Protein AF-A0A7Z9JDD8-F1 (afdb_monomer)

Foldseek 3Di:
DQDDDDDDPVCQDPVRDHDDDDDDPDDDPPPDPDDPDDDADPPRDDDDDDDDDLVVQVVLLVLLVVLLVLLLVLLLLLCVLPDPNVVSVVVSVVLVVLLQCLVVLVVVLVVDDQDDPVPDDPVDPVRVVVSVVVVVVSVVSVVSSVVSVLPNVDDSVVCSVVVHGPDVVNSVSSCVRRVPVSSVVSNVNSVVVNVVVVVVVPPDDD

Radius of gyration: 25.08 Å; Cα contacts (8 Å, |Δi|>4): 135; chains: 1; bounding box: 69×34×80 Å

Structure (mmCIF, N/CA/C/O backbone):
data_AF-A0A7Z9JDD8-F1
#
_entry.id   AF-A0A7Z9JDD8-F1
#
loop_
_atom_site.group_PDB
_atom_site.id
_atom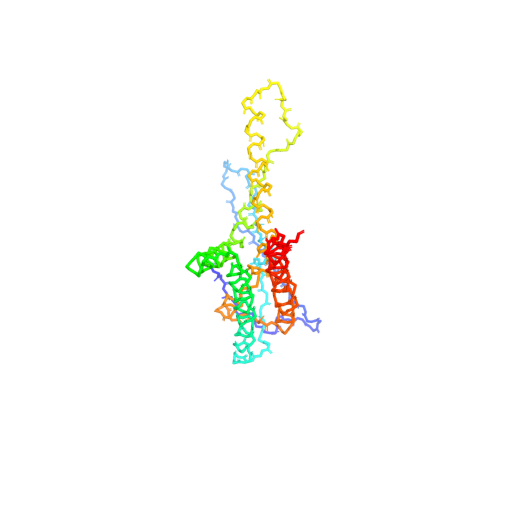_site.type_symbol
_atom_site.label_atom_id
_atom_site.label_alt_id
_atom_site.label_comp_id
_atom_site.label_asym_id
_atom_site.label_entity_id
_atom_site.label_seq_id
_atom_site.pdbx_PDB_ins_code
_atom_site.Cartn_x
_atom_site.Cartn_y
_atom_site.Cartn_z
_atom_site.occupancy
_atom_site.B_iso_or_equiv
_atom_site.auth_seq_id
_atom_site.auth_comp_id
_atom_site.auth_asym_id
_atom_site.auth_atom_id
_atom_site.pdbx_PDB_model_num
ATOM 1 N N . MET A 1 1 ? 9.729 13.661 -16.075 1.00 44.94 1 MET A N 1
ATOM 2 C CA . MET A 1 1 ? 9.228 13.422 -17.444 1.00 44.94 1 MET A CA 1
ATOM 3 C C . MET A 1 1 ? 9.581 11.993 -17.801 1.00 44.94 1 MET A C 1
ATOM 5 O O . MET A 1 1 ? 10.759 11.668 -17.803 1.00 44.94 1 MET A O 1
ATOM 9 N N . THR A 1 2 ? 8.587 11.131 -17.986 1.00 63.31 2 THR A N 1
ATOM 10 C CA . THR A 1 2 ? 8.778 9.753 -18.455 1.00 63.31 2 THR A CA 1
ATOM 11 C C . THR A 1 2 ? 8.920 9.773 -19.972 1.00 63.31 2 THR A C 1
ATOM 13 O O . THR A 1 2 ? 8.065 10.321 -20.664 1.00 63.31 2 THR A O 1
ATOM 16 N N . HIS A 1 3 ? 10.016 9.222 -20.492 1.00 79.19 3 HIS A N 1
ATOM 17 C CA . HIS A 1 3 ? 10.206 9.074 -21.932 1.00 79.19 3 HIS A CA 1
ATOM 18 C C . HIS A 1 3 ? 9.547 7.769 -22.376 1.00 79.19 3 HIS A C 1
ATOM 20 O O . HIS A 1 3 ? 9.898 6.703 -21.874 1.00 79.19 3 HIS A O 1
ATOM 26 N N . VAL A 1 4 ? 8.587 7.849 -23.295 1.00 83.19 4 VAL A N 1
ATOM 27 C CA . VAL A 1 4 ? 7.881 6.678 -23.828 1.00 83.19 4 VAL A CA 1
ATOM 28 C C . VAL A 1 4 ? 8.212 6.559 -25.306 1.00 83.19 4 VAL A C 1
ATOM 30 O O . VAL A 1 4 ? 7.980 7.491 -26.072 1.00 83.19 4 VAL A O 1
ATOM 33 N N . THR A 1 5 ? 8.738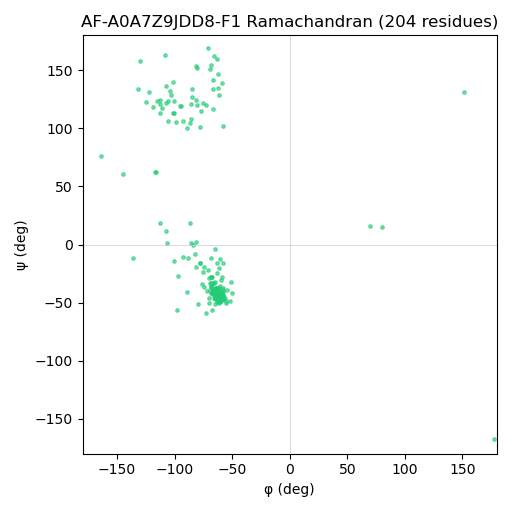 5.402 -25.697 1.00 88.50 5 THR A N 1
ATOM 34 C CA . THR A 1 5 ? 9.051 5.082 -27.091 1.00 88.50 5 THR A CA 1
ATOM 35 C C . THR A 1 5 ? 8.302 3.823 -27.487 1.00 88.50 5 THR A C 1
ATOM 37 O O . THR A 1 5 ? 8.348 2.818 -26.780 1.00 88.50 5 THR A O 1
ATOM 40 N N . MET A 1 6 ? 7.627 3.870 -28.633 1.00 88.44 6 MET A N 1
ATOM 41 C CA . MET A 1 6 ? 6.999 2.690 -29.216 1.00 88.44 6 MET A CA 1
ATOM 42 C C . MET A 1 6 ? 8.085 1.776 -29.782 1.00 88.44 6 MET A C 1
ATOM 44 O O . MET A 1 6 ? 8.838 2.184 -30.665 1.00 88.44 6 MET A O 1
ATOM 48 N N . VAL A 1 7 ? 8.158 0.546 -29.277 1.00 87.81 7 VAL A N 1
ATOM 49 C CA . VAL A 1 7 ? 9.056 -0.488 -29.800 1.00 87.81 7 VAL A CA 1
AT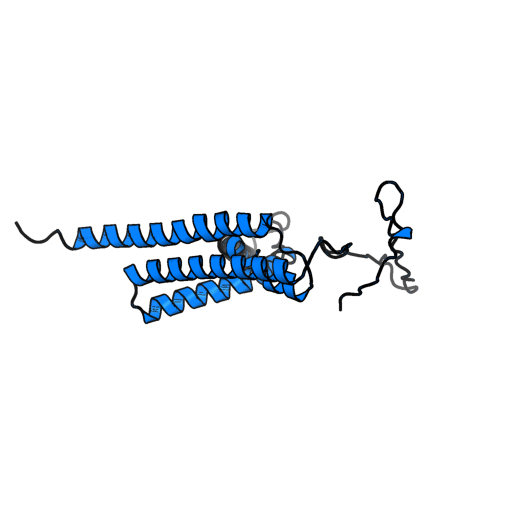OM 50 C C . VAL A 1 7 ? 8.267 -1.342 -30.794 1.00 87.81 7 VAL A C 1
ATOM 52 O O . VAL A 1 7 ? 7.255 -1.934 -30.408 1.00 87.81 7 VAL A O 1
ATOM 55 N N . PRO A 1 8 ? 8.673 -1.405 -32.073 1.00 89.25 8 PRO A N 1
ATOM 56 C CA . PRO A 1 8 ? 8.028 -2.280 -33.041 1.00 89.25 8 PRO A CA 1
ATOM 57 C C . PRO A 1 8 ? 8.084 -3.754 -32.627 1.00 89.25 8 PRO A C 1
ATOM 59 O O . PRO A 1 8 ? 9.124 -4.245 -32.193 1.00 89.25 8 PRO A O 1
ATOM 62 N N . ALA A 1 9 ? 6.985 -4.482 -32.835 1.00 87.00 9 ALA A N 1
ATOM 63 C CA . ALA A 1 9 ? 6.879 -5.887 -32.436 1.00 87.00 9 ALA A CA 1
ATOM 64 C C . ALA A 1 9 ? 7.874 -6.814 -33.160 1.00 87.00 9 ALA A C 1
ATOM 66 O O . ALA A 1 9 ? 8.242 -7.844 -32.611 1.00 87.00 9 ALA A O 1
ATOM 67 N N . TYR A 1 10 ? 8.351 -6.437 -34.354 1.00 89.56 10 TYR A N 1
ATOM 68 C CA . TYR A 1 10 ? 9.325 -7.232 -35.114 1.00 89.56 10 TYR A CA 1
ATOM 69 C C . TYR A 1 10 ? 10.719 -7.295 -34.463 1.00 89.56 10 TYR A C 1
ATOM 71 O O . TYR A 1 10 ? 11.558 -8.070 -34.907 1.00 89.56 10 TYR A O 1
ATOM 79 N N . LEU A 1 11 ? 10.991 -6.463 -33.449 1.00 90.62 11 LEU A N 1
ATOM 80 C CA . LEU A 1 11 ? 12.242 -6.495 -32.681 1.00 90.62 11 LEU A CA 1
ATOM 81 C C . LEU A 1 11 ? 12.238 -7.561 -31.574 1.00 90.62 11 LEU A C 1
ATOM 83 O O . LEU A 1 11 ? 13.265 -7.770 -30.931 1.00 90.62 11 LEU A O 1
ATOM 87 N N . ILE A 1 12 ? 11.094 -8.203 -31.330 1.00 90.12 12 ILE A N 1
ATOM 88 C CA . ILE A 1 12 ? 10.957 -9.306 -30.380 1.00 90.12 12 ILE A CA 1
ATOM 89 C C . ILE A 1 12 ? 11.356 -10.591 -31.108 1.00 90.12 12 ILE A C 1
ATOM 91 O O . ILE A 1 12 ? 10.850 -10.859 -32.199 1.00 90.12 12 ILE A O 1
ATOM 95 N N . ASN A 1 13 ? 12.279 -11.363 -30.533 1.00 89.56 13 ASN A N 1
ATOM 96 C CA . ASN A 1 13 ? 12.737 -12.614 -31.140 1.00 89.56 13 ASN A CA 1
ATOM 97 C C . ASN A 1 13 ? 11.649 -13.712 -31.084 1.00 89.56 13 ASN A C 1
ATOM 99 O O . ASN A 1 13 ? 10.653 -13.583 -30.371 1.00 89.56 13 ASN A O 1
ATOM 103 N N . ASP A 1 14 ? 11.857 -14.824 -31.797 1.00 91.62 14 ASP A N 1
ATOM 104 C CA . ASP A 1 14 ? 10.916 -15.961 -31.819 1.00 91.62 14 ASP A CA 1
ATOM 105 C C . ASP A 1 14 ? 10.705 -16.606 -30.434 1.00 91.62 14 ASP A C 1
ATOM 107 O O . ASP A 1 14 ? 9.693 -17.262 -30.193 1.00 91.62 14 ASP A O 1
ATOM 111 N N . ASN A 1 15 ? 11.636 -16.381 -29.500 1.00 88.75 15 ASN A N 1
ATOM 112 C CA . ASN A 1 15 ? 11.542 -16.827 -28.110 1.00 88.75 15 ASN A CA 1
ATOM 113 C C . ASN A 1 15 ? 10.732 -15.858 -27.220 1.00 88.75 15 ASN A C 1
ATOM 115 O O . ASN A 1 15 ? 10.556 -16.126 -26.033 1.00 88.75 15 ASN A O 1
ATOM 119 N N . GLY A 1 16 ? 10.226 -14.743 -27.762 1.00 85.56 16 GLY A N 1
ATOM 120 C CA . GLY A 1 16 ? 9.458 -13.733 -27.025 1.00 85.56 16 GLY A CA 1
ATOM 121 C C . GLY A 1 16 ? 10.310 -12.754 -26.210 1.00 85.56 16 GLY A C 1
ATOM 122 O O . GLY A 1 16 ? 9.789 -12.060 -25.338 1.00 85.56 16 GLY A O 1
ATOM 123 N N . GLU A 1 17 ? 11.610 -12.688 -26.472 1.00 89.25 17 GLU A N 1
ATOM 124 C CA . GLU A 1 17 ? 12.566 -11.858 -25.748 1.00 89.25 17 GLU A CA 1
ATOM 125 C C . GLU A 1 17 ? 12.905 -10.587 -26.539 1.00 89.25 17 GLU A C 1
ATOM 127 O O . GLU A 1 17 ? 13.101 -10.600 -27.758 1.00 89.25 17 GLU A O 1
ATOM 132 N N . LEU A 1 18 ? 13.013 -9.475 -25.812 1.00 88.81 18 LEU A N 1
ATOM 133 C CA . LEU A 1 18 ? 13.476 -8.187 -26.315 1.00 88.81 18 LEU A CA 1
ATOM 134 C C . LEU A 1 18 ? 14.734 -7.787 -25.540 1.00 88.81 18 LEU A C 1
ATOM 136 O O . LEU A 1 18 ? 14.679 -7.578 -24.328 1.00 88.81 18 LEU A O 1
ATOM 140 N N . THR A 1 19 ? 15.865 -7.648 -26.231 1.00 89.25 19 THR A N 1
ATOM 141 C CA . THR A 1 19 ? 17.116 -7.177 -25.622 1.00 89.25 19 THR A CA 1
ATOM 142 C C . THR A 1 19 ? 17.264 -5.672 -25.820 1.00 89.25 19 THR A C 1
ATOM 144 O O . THR A 1 19 ? 17.338 -5.192 -26.949 1.00 89.25 19 THR A O 1
ATOM 147 N N . ILE A 1 20 ? 17.329 -4.923 -24.717 1.00 87.31 20 ILE A N 1
ATOM 148 C CA . ILE A 1 20 ? 17.561 -3.474 -24.718 1.00 87.31 20 ILE A CA 1
ATOM 149 C C . ILE A 1 20 ? 18.928 -3.207 -24.091 1.00 87.31 20 ILE A C 1
ATOM 151 O O . ILE A 1 20 ? 19.150 -3.529 -22.924 1.00 87.31 20 ILE A O 1
ATOM 155 N N . THR A 1 21 ? 19.825 -2.579 -24.850 1.00 88.06 21 THR A N 1
ATOM 156 C CA . THR A 1 21 ? 21.140 -2.157 -24.355 1.00 88.06 21 THR A CA 1
ATOM 157 C C . THR A 1 21 ? 21.152 -0.647 -24.167 1.00 88.06 21 THR A C 1
ATOM 159 O O . THR A 1 21 ? 20.885 0.102 -25.105 1.00 88.06 21 THR A O 1
ATOM 162 N N . ILE A 1 22 ? 21.467 -0.195 -22.953 1.00 86.19 22 ILE A N 1
ATOM 163 C CA . ILE A 1 22 ? 21.535 1.227 -22.609 1.00 86.19 22 ILE A CA 1
ATOM 164 C C . ILE A 1 22 ? 23.002 1.613 -22.449 1.00 86.19 22 ILE A C 1
ATOM 166 O O . ILE A 1 22 ? 23.712 1.048 -21.619 1.00 86.19 22 ILE A O 1
ATOM 170 N N . TYR A 1 23 ? 23.444 2.591 -23.236 1.00 86.06 23 TYR A N 1
ATOM 171 C CA . TYR A 1 23 ? 24.800 3.125 -23.170 1.00 86.06 23 TYR A CA 1
ATOM 172 C C . TYR A 1 23 ? 24.800 4.473 -22.451 1.00 86.06 23 TYR A C 1
ATOM 174 O O . TYR A 1 23 ? 24.049 5.378 -22.811 1.00 86.06 23 TYR A O 1
ATOM 182 N N . ASN A 1 24 ? 25.662 4.616 -21.444 1.00 84.62 24 ASN A N 1
ATOM 183 C CA . ASN A 1 24 ? 25.947 5.911 -20.840 1.00 84.62 24 ASN A CA 1
ATOM 184 C C . ASN A 1 24 ? 27.057 6.603 -21.644 1.00 84.62 24 ASN A C 1
ATOM 186 O O . ASN A 1 24 ? 28.210 6.189 -21.569 1.00 84.62 24 ASN A O 1
ATOM 190 N N . LEU A 1 25 ? 26.705 7.643 -22.404 1.00 84.06 25 LEU A N 1
ATOM 191 C CA . LEU A 1 25 ? 27.640 8.411 -23.239 1.00 84.06 25 LEU A CA 1
ATOM 192 C C . LEU A 1 25 ? 28.342 9.548 -22.472 1.00 84.06 25 LEU A C 1
ATOM 194 O O . LEU A 1 25 ? 28.825 10.497 -23.083 1.00 84.06 25 LEU A O 1
ATOM 198 N N . LEU A 1 26 ? 28.363 9.504 -21.135 1.00 80.62 26 LEU A N 1
ATOM 199 C CA . LEU A 1 26 ? 29.035 10.522 -20.333 1.00 80.62 26 LEU A CA 1
ATOM 200 C C . LEU A 1 26 ? 30.556 10.469 -20.541 1.00 80.62 26 LEU A C 1
ATOM 202 O O . LEU A 1 26 ? 31.209 9.514 -20.122 1.00 80.62 26 LEU A O 1
ATOM 206 N N . GLU A 1 27 ? 31.113 11.545 -21.090 1.00 76.44 27 GLU A N 1
ATOM 207 C CA . GLU A 1 27 ? 32.551 11.812 -21.110 1.00 76.44 27 GLU A CA 1
ATOM 208 C C . GLU A 1 27 ? 32.921 12.670 -19.884 1.00 76.44 27 GLU A C 1
ATOM 210 O O . GLU A 1 27 ? 32.567 13.852 -19.829 1.00 76.44 27 GLU A O 1
ATOM 215 N N . PRO A 1 28 ? 33.575 12.108 -18.848 1.00 72.19 28 PRO A N 1
ATOM 216 C CA . PRO A 1 28 ? 33.980 12.895 -17.691 1.00 72.19 28 PRO A CA 1
ATOM 217 C C . PRO A 1 28 ? 35.058 13.913 -18.088 1.00 72.19 28 PRO A C 1
ATOM 219 O O . PRO A 1 28 ? 36.023 13.585 -18.777 1.00 72.19 28 PRO A O 1
ATOM 222 N N . GLY A 1 29 ? 34.901 15.162 -17.639 1.00 76.12 29 GLY A N 1
ATOM 223 C CA . GLY A 1 29 ? 35.902 16.207 -17.864 1.00 76.12 29 GLY A CA 1
ATOM 224 C C . GLY A 1 29 ? 37.241 15.887 -17.176 1.00 76.12 29 GLY A C 1
ATOM 225 O O . GLY A 1 29 ? 37.260 15.137 -16.199 1.00 76.12 29 GLY A O 1
ATOM 226 N N . PRO A 1 30 ? 38.357 16.503 -17.611 1.00 73.75 30 PRO A N 1
ATOM 227 C CA . PRO A 1 30 ? 39.719 16.135 -17.195 1.00 73.75 30 PRO A CA 1
ATOM 228 C C . PRO A 1 30 ? 39.995 16.203 -15.680 1.00 73.75 30 PRO A C 1
ATOM 230 O O . PRO A 1 30 ? 40.963 15.612 -15.216 1.00 73.75 30 PRO A O 1
ATOM 233 N N . ASN A 1 31 ? 39.139 16.881 -14.904 1.00 73.12 31 ASN A N 1
ATOM 234 C CA . ASN A 1 31 ? 39.265 17.034 -13.450 1.00 73.12 31 ASN A CA 1
ATOM 235 C C . ASN A 1 31 ? 38.260 16.196 -12.630 1.00 73.12 31 ASN A C 1
ATOM 237 O O . ASN A 1 31 ? 38.260 16.286 -11.403 1.00 73.12 31 ASN A O 1
ATOM 241 N N . PHE A 1 32 ? 37.390 15.401 -13.263 1.00 66.00 32 PHE A N 1
ATOM 242 C CA . PHE A 1 32 ? 36.354 14.624 -12.574 1.00 66.00 32 PHE A CA 1
ATOM 243 C C . PHE A 1 32 ? 36.622 13.116 -12.686 1.00 66.00 32 PHE A C 1
ATOM 245 O O . PHE A 1 32 ? 36.506 12.530 -13.754 1.00 66.00 32 PHE A O 1
ATOM 252 N N . TYR A 1 33 ? 36.928 12.471 -11.556 1.00 61.53 33 TYR A N 1
ATOM 253 C CA . TYR A 1 33 ? 37.188 11.023 -11.461 1.00 61.53 33 TYR A CA 1
ATOM 254 C C . TYR A 1 33 ? 35.925 10.159 -11.280 1.00 61.53 33 TYR A C 1
ATOM 256 O O . TYR A 1 33 ? 36.021 8.939 -11.134 1.00 61.53 33 TYR A O 1
ATOM 264 N N . TYR A 1 34 ? 34.730 10.755 -11.253 1.00 64.06 34 TYR A N 1
ATOM 265 C CA . TYR A 1 34 ? 33.502 9.986 -11.060 1.00 64.06 34 TYR A CA 1
ATOM 266 C C . TYR A 1 34 ? 33.131 9.233 -12.343 1.00 64.06 34 TYR A C 1
ATOM 268 O O . TYR A 1 34 ? 32.909 9.835 -13.392 1.00 64.06 34 TYR A O 1
ATOM 276 N N . LYS A 1 35 ? 33.020 7.901 -12.250 1.00 62.94 35 LYS A N 1
ATOM 277 C CA . LYS A 1 35 ? 32.365 7.086 -13.281 1.00 62.94 35 LYS A CA 1
ATOM 278 C C . LYS A 1 35 ? 30.908 7.533 -13.369 1.00 62.94 35 LYS A C 1
ATOM 280 O O . LYS A 1 35 ? 30.241 7.584 -12.340 1.00 62.94 35 LYS A O 1
ATOM 285 N N . GLY A 1 36 ? 30.413 7.836 -14.567 1.00 68.56 36 GLY A N 1
ATOM 286 C CA . GLY A 1 36 ? 28.994 8.114 -14.771 1.00 68.56 36 GLY A CA 1
ATOM 287 C C . GLY A 1 36 ? 28.158 6.919 -14.326 1.00 68.56 36 GLY A C 1
ATOM 288 O O . GLY A 1 36 ? 28.091 5.914 -15.032 1.00 68.56 36 GLY A O 1
ATOM 289 N N . THR A 1 37 ? 27.554 7.001 -13.144 1.00 73.44 37 THR A N 1
ATOM 290 C CA . THR A 1 37 ? 26.681 5.952 -12.630 1.00 73.44 37 THR A CA 1
ATOM 291 C C . THR A 1 37 ? 25.275 6.165 -13.172 1.00 73.44 37 THR A C 1
ATOM 293 O O . THR A 1 37 ? 24.742 7.271 -13.175 1.00 73.44 37 THR A O 1
ATOM 296 N N . MET A 1 38 ? 24.674 5.084 -13.657 1.00 76.56 38 MET A N 1
ATOM 297 C CA . MET A 1 38 ? 23.286 5.056 -14.095 1.00 76.56 38 MET A CA 1
ATOM 298 C C . MET A 1 38 ? 22.521 4.203 -13.092 1.00 76.56 38 MET A C 1
ATOM 300 O O . MET A 1 38 ? 22.844 3.030 -12.901 1.00 76.56 38 MET A O 1
ATOM 304 N N . ARG A 1 39 ? 21.553 4.808 -12.404 1.00 79.56 39 ARG A N 1
ATOM 305 C CA . ARG A 1 39 ? 20.708 4.123 -11.428 1.00 79.56 39 ARG A CA 1
ATOM 306 C C . ARG A 1 39 ? 19.291 4.072 -11.969 1.00 79.56 39 ARG A C 1
ATOM 308 O O . ARG A 1 39 ? 18.719 5.107 -12.291 1.00 79.56 39 ARG A O 1
ATOM 315 N N . PHE A 1 40 ? 18.752 2.865 -12.050 1.00 81.62 40 PHE A N 1
ATOM 316 C CA . PHE A 1 40 ? 17.346 2.640 -12.332 1.00 81.62 40 PHE A CA 1
ATOM 317 C C . PHE A 1 40 ? 16.662 2.253 -11.033 1.00 81.62 40 PHE A C 1
ATOM 319 O O . PHE A 1 40 ? 17.153 1.389 -10.302 1.00 81.62 40 PHE A O 1
ATOM 326 N N . ASP A 1 41 ? 15.537 2.895 -10.747 1.00 79.88 41 ASP A N 1
ATOM 327 C CA . ASP A 1 41 ? 14.645 2.410 -9.706 1.00 79.88 41 ASP A CA 1
ATOM 328 C C . ASP A 1 41 ? 14.062 1.056 -10.134 1.00 79.88 41 ASP A C 1
ATOM 330 O O . ASP A 1 41 ? 14.084 0.699 -11.315 1.00 79.88 41 ASP A O 1
ATOM 334 N N . LYS A 1 42 ? 13.529 0.292 -9.177 1.00 75.69 42 LYS A N 1
ATOM 335 C CA . LYS A 1 42 ? 12.975 -1.053 -9.414 1.00 75.69 42 LYS A CA 1
ATOM 336 C C . LYS A 1 42 ? 11.964 -1.100 -10.571 1.00 75.69 42 LYS A C 1
ATOM 338 O O . LYS A 1 42 ? 11.910 -2.091 -11.288 1.00 75.69 42 LYS A O 1
ATOM 343 N N . ASP A 1 43 ? 11.233 -0.004 -10.765 1.00 76.56 43 ASP A N 1
ATOM 344 C CA . ASP A 1 43 ? 10.214 0.179 -11.800 1.00 76.56 43 ASP A CA 1
ATOM 345 C C . ASP A 1 43 ? 10.628 1.224 -12.863 1.00 76.56 43 ASP A C 1
ATOM 347 O O . ASP A 1 43 ? 9.784 1.760 -13.578 1.00 76.56 43 ASP A O 1
ATOM 351 N N . GLY A 1 44 ? 11.924 1.549 -12.960 1.00 79.50 44 GLY A N 1
ATOM 352 C CA . GLY A 1 44 ? 12.451 2.629 -13.804 1.00 79.50 44 GLY A CA 1
ATOM 353 C C . GLY A 1 44 ? 12.493 2.322 -15.305 1.00 79.50 44 GLY A C 1
ATOM 354 O O . GLY A 1 44 ? 12.473 3.248 -16.114 1.00 79.50 44 GLY A O 1
ATOM 355 N N . ILE A 1 45 ? 12.526 1.041 -15.689 1.00 85.31 45 ILE A N 1
ATOM 356 C CA . ILE A 1 45 ? 12.417 0.586 -17.082 1.00 85.31 45 ILE A CA 1
ATOM 357 C C . ILE A 1 45 ? 11.265 -0.409 -17.160 1.00 85.31 45 ILE A C 1
ATOM 359 O O . ILE A 1 45 ? 11.280 -1.434 -16.481 1.00 85.31 45 ILE A O 1
ATOM 363 N N . GLN A 1 46 ? 10.281 -0.119 -18.008 1.00 85.88 46 GLN A N 1
ATOM 364 C CA . GLN A 1 46 ? 9.098 -0.955 -18.176 1.00 85.88 46 GLN A CA 1
ATOM 365 C C . GLN A 1 46 ? 8.819 -1.200 -19.657 1.00 85.88 46 GLN A C 1
ATOM 367 O O . GLN A 1 46 ? 8.818 -0.266 -20.460 1.00 85.88 46 GLN A O 1
ATOM 372 N N . LEU A 1 47 ? 8.544 -2.459 -20.003 1.00 87.38 47 LEU A N 1
ATOM 373 C CA . LEU A 1 47 ? 8.004 -2.841 -21.303 1.00 87.38 47 LEU A CA 1
ATOM 374 C C . LEU A 1 47 ? 6.499 -3.062 -21.153 1.00 87.38 47 LEU A C 1
ATOM 376 O O . LEU A 1 47 ? 6.058 -3.980 -20.463 1.00 87.38 47 LEU A O 1
ATOM 380 N N . LEU A 1 48 ? 5.712 -2.202 -21.794 1.00 88.31 48 LEU A N 1
ATOM 381 C CA . LEU A 1 48 ? 4.257 -2.232 -21.722 1.00 88.31 48 LEU A CA 1
ATOM 382 C C . LEU A 1 48 ? 3.687 -2.745 -2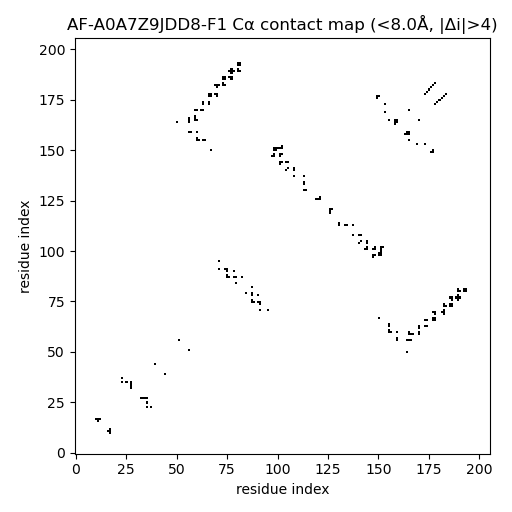3.043 1.00 88.31 48 LEU A C 1
ATOM 384 O O . LEU A 1 48 ? 4.107 -2.326 -24.119 1.00 88.31 48 LEU A O 1
ATOM 388 N N . TYR A 1 49 ? 2.693 -3.624 -22.954 1.00 88.12 49 TYR A N 1
ATOM 389 C CA . TYR A 1 49 ? 1.947 -4.121 -24.104 1.00 88.12 49 TYR A CA 1
ATOM 390 C C . TYR A 1 49 ? 0.444 -3.997 -23.855 1.00 88.12 49 TYR A C 1
ATOM 392 O O . TYR A 1 49 ? -0.026 -3.896 -22.717 1.00 88.12 49 TYR A O 1
ATOM 400 N N . ARG A 1 50 ? -0.340 -3.978 -24.934 1.00 87.44 50 ARG A N 1
ATOM 401 C CA . ARG A 1 50 ? -1.794 -3.848 -24.837 1.00 87.44 50 ARG A CA 1
ATOM 402 C C . ARG A 1 50 ? -2.408 -5.183 -24.416 1.00 87.44 50 ARG A C 1
ATOM 404 O O . ARG A 1 50 ? -2.380 -6.138 -25.180 1.00 87.44 50 ARG A O 1
ATOM 411 N N . VAL A 1 51 ? -3.009 -5.221 -23.226 1.00 86.69 51 VAL A N 1
ATOM 412 C CA . VAL A 1 51 ? -3.637 -6.441 -22.677 1.00 86.69 51 VAL A CA 1
ATOM 413 C C . VAL A 1 51 ? -5.155 -6.496 -22.909 1.00 86.69 51 VAL A C 1
ATOM 415 O O . VAL A 1 51 ? -5.735 -7.574 -22.958 1.00 86.69 51 VAL A O 1
ATOM 418 N N . GLY A 1 52 ? -5.840 -5.353 -23.039 1.00 86.81 52 GLY A N 1
ATOM 419 C CA . GLY A 1 52 ? -7.302 -5.344 -23.173 1.00 86.81 52 GLY A CA 1
ATOM 420 C C . GLY A 1 52 ? -7.931 -3.956 -23.243 1.00 86.81 52 GLY A C 1
ATOM 421 O O . GLY A 1 52 ? -7.235 -2.964 -23.430 1.00 86.81 52 GLY A O 1
ATOM 422 N N . ASN A 1 53 ? -9.257 -3.888 -23.101 1.00 90.06 53 ASN A N 1
ATOM 423 C CA . ASN A 1 53 ? -10.040 -2.655 -23.251 1.00 90.06 53 ASN A CA 1
ATOM 424 C C . ASN A 1 53 ? -10.016 -1.762 -22.003 1.00 90.06 53 ASN A C 1
ATOM 426 O O . ASN A 1 53 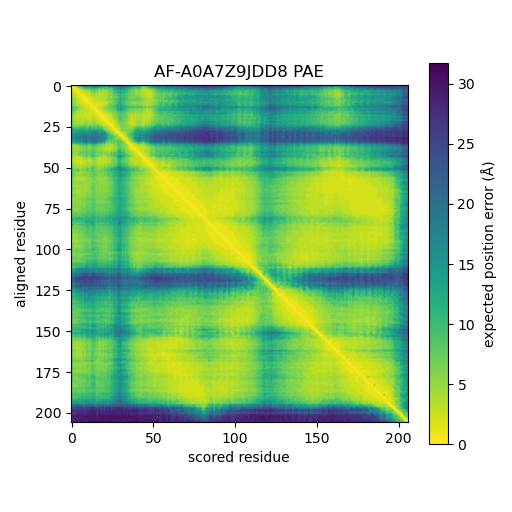? -9.922 -2.243 -20.872 1.00 90.06 53 ASN A O 1
ATOM 430 N N . PHE A 1 54 ? -10.169 -0.450 -22.217 1.00 90.25 54 PHE A N 1
ATOM 431 C CA . PHE A 1 54 ? -10.176 0.545 -21.142 1.00 90.25 54 PHE A CA 1
ATOM 432 C C . PHE A 1 54 ? -11.365 0.366 -20.190 1.00 90.25 54 PHE A C 1
ATOM 434 O O . PHE A 1 54 ? -11.172 0.372 -18.982 1.00 90.25 54 PHE A O 1
ATOM 441 N N . GLU A 1 55 ? -12.573 0.138 -20.711 1.00 92.94 55 GLU A N 1
ATOM 442 C CA . GLU A 1 55 ? -13.803 0.053 -19.905 1.00 92.94 55 GLU A CA 1
ATOM 443 C C . GLU A 1 55 ? -13.760 -1.067 -18.855 1.00 92.94 55 GLU A C 1
ATOM 445 O O . GLU A 1 55 ? -14.089 -0.852 -17.689 1.00 92.94 55 GLU A O 1
ATOM 450 N N . SER A 1 56 ? -13.276 -2.257 -19.235 1.00 91.62 56 SER A N 1
ATOM 451 C CA . SER A 1 56 ? -13.109 -3.365 -18.283 1.00 91.62 56 SER A CA 1
ATOM 452 C C . SER A 1 56 ? -12.074 -3.027 -17.206 1.00 91.62 56 SER A C 1
ATOM 454 O O . SER A 1 56 ? -12.263 -3.370 -16.039 1.00 91.62 56 SER A O 1
ATOM 456 N N . ASN A 1 57 ? -10.998 -2.325 -17.573 1.00 93.69 57 ASN A N 1
ATOM 457 C CA . ASN A 1 57 ? -9.983 -1.877 -16.622 1.00 93.69 57 ASN A CA 1
ATOM 458 C C . ASN A 1 57 ? -10.524 -0.799 -15.669 1.00 93.69 57 ASN A C 1
ATOM 460 O O . ASN A 1 57 ? -10.294 -0.861 -14.463 1.00 93.69 57 ASN A O 1
ATOM 464 N N . PHE A 1 58 ? -11.301 0.147 -16.198 1.00 94.25 58 PHE A N 1
ATOM 465 C CA . PHE A 1 58 ? -11.989 1.182 -15.434 1.00 94.25 58 PHE A CA 1
ATOM 466 C C . PHE A 1 58 ? -12.919 0.569 -14.384 1.00 94.25 58 PHE A C 1
ATOM 468 O O . PHE A 1 58 ? -12.846 0.927 -13.210 1.00 94.25 58 PHE A O 1
ATOM 475 N N . PHE A 1 59 ? -13.725 -0.423 -14.771 1.00 95.25 59 PHE A N 1
ATOM 476 C CA . PHE A 1 59 ? -14.593 -1.139 -13.838 1.00 95.25 59 PHE A CA 1
ATOM 477 C C . PHE A 1 59 ? -13.804 -1.786 -12.688 1.00 95.25 59 PHE A C 1
ATOM 479 O O . PHE A 1 59 ? -14.174 -1.642 -11.523 1.00 95.25 59 PHE A O 1
ATOM 486 N N . ARG A 1 60 ? -12.670 -2.436 -12.982 1.00 94.19 60 ARG A N 1
ATOM 487 C CA . ARG A 1 60 ? -11.791 -3.021 -11.949 1.00 94.19 60 ARG A CA 1
ATOM 488 C C . ARG A 1 60 ? -11.208 -1.961 -11.018 1.00 94.19 60 ARG A C 1
ATOM 490 O O . ARG A 1 60 ? -11.152 -2.184 -9.811 1.00 94.19 60 ARG A O 1
ATOM 497 N N . ALA A 1 61 ? -10.809 -0.808 -11.551 1.00 94.06 61 ALA A N 1
ATOM 498 C CA . ALA A 1 61 ? -10.333 0.313 -10.744 1.00 94.06 61 ALA A CA 1
ATOM 499 C C . ALA A 1 61 ? -11.428 0.823 -9.789 1.00 94.06 61 ALA A C 1
ATOM 501 O O . ALA A 1 61 ? -11.166 1.009 -8.599 1.00 94.06 61 ALA A O 1
ATOM 502 N N . VAL A 1 62 ? -12.663 0.969 -10.280 1.00 94.88 62 VAL A N 1
ATOM 503 C CA . VAL A 1 62 ? -13.829 1.361 -9.470 1.00 94.88 62 VAL A CA 1
ATOM 504 C C . VAL A 1 62 ? -14.118 0.338 -8.370 1.00 94.88 62 VAL A C 1
ATOM 506 O O . VAL A 1 62 ? -14.343 0.735 -7.229 1.00 94.88 62 VAL A O 1
ATOM 509 N N . LEU A 1 63 ? -14.043 -0.967 -8.655 1.00 94.88 63 LEU A N 1
ATOM 510 C CA . LEU A 1 63 ? -14.216 -2.008 -7.633 1.00 94.88 63 LEU A CA 1
ATOM 511 C C . LEU A 1 63 ? -13.204 -1.875 -6.488 1.00 94.88 63 LEU A C 1
ATOM 513 O O . LEU A 1 63 ? -13.586 -1.946 -5.321 1.00 94.88 63 LEU A O 1
ATOM 517 N N . VAL A 1 64 ? -11.926 -1.633 -6.798 1.00 93.62 64 VAL A N 1
ATOM 518 C CA . VAL A 1 64 ? -10.897 -1.410 -5.766 1.00 93.62 64 VAL A CA 1
ATOM 519 C C . VAL A 1 64 ? -11.219 -0.166 -4.939 1.00 93.62 64 VAL A C 1
ATOM 521 O O . VAL A 1 64 ? -11.084 -0.191 -3.717 1.00 93.62 64 VAL A O 1
ATOM 524 N N . LEU A 1 65 ? -11.684 0.915 -5.570 1.00 93.31 65 LEU A N 1
ATOM 525 C CA . LEU A 1 65 ? -12.092 2.125 -4.851 1.00 93.31 65 LEU A CA 1
ATOM 526 C C . LEU A 1 65 ? -13.286 1.869 -3.921 1.00 93.31 65 LEU A C 1
ATOM 528 O O . LEU A 1 65 ? -13.263 2.328 -2.782 1.00 93.31 65 LEU A O 1
ATOM 532 N N . LEU A 1 66 ? -14.284 1.095 -4.352 1.00 94.50 66 LEU A N 1
ATOM 533 C CA . LEU A 1 66 ? -15.423 0.716 -3.508 1.00 94.50 66 LEU A CA 1
ATOM 534 C C . LEU A 1 66 ? -14.990 -0.108 -2.290 1.00 94.50 66 LEU A C 1
ATOM 536 O O . LEU A 1 66 ? -15.461 0.148 -1.185 1.00 94.50 66 LEU A O 1
ATOM 540 N N . ILE A 1 67 ? -14.043 -1.033 -2.461 1.00 93.19 67 ILE A N 1
ATOM 541 C CA . ILE A 1 67 ? -13.452 -1.800 -1.350 1.00 93.19 67 ILE A CA 1
ATOM 542 C C . ILE A 1 67 ? -12.713 -0.873 -0.369 1.00 93.19 67 ILE A C 1
ATOM 544 O O . ILE A 1 67 ? -12.793 -1.033 0.849 1.00 93.19 67 ILE A O 1
ATOM 548 N N . LYS A 1 68 ? -12.001 0.139 -0.873 1.00 92.19 68 LYS A N 1
ATOM 549 C CA . LYS A 1 68 ? -11.349 1.143 -0.016 1.00 92.19 68 LYS A CA 1
ATOM 550 C C . LYS A 1 68 ? -12.374 1.975 0.758 1.00 92.19 68 LYS A C 1
ATOM 552 O O . LYS A 1 68 ? -12.164 2.255 1.938 1.00 92.19 68 LYS A O 1
ATOM 557 N N . LEU A 1 69 ? -13.488 2.336 0.124 1.00 93.50 69 LEU A N 1
ATOM 558 C CA . LEU A 1 69 ? -14.581 3.058 0.775 1.00 93.50 69 LEU A CA 1
ATOM 559 C C . LEU A 1 69 ? -15.305 2.201 1.821 1.00 93.50 69 LEU A C 1
ATOM 561 O O . LEU A 1 69 ? -15.670 2.732 2.868 1.00 93.50 69 LEU A O 1
ATOM 565 N N . SER A 1 70 ? -15.468 0.892 1.602 1.00 93.50 70 SER A N 1
ATOM 566 C CA . SER A 1 70 ? -16.101 0.008 2.592 1.00 93.50 70 SER A CA 1
ATOM 567 C C . SER A 1 70 ? -15.283 -0.096 3.878 1.00 93.50 70 SER A C 1
ATOM 569 O O . SER A 1 70 ? -15.858 -0.071 4.964 1.00 93.50 70 SER A O 1
ATOM 571 N N . PHE A 1 71 ? -13.951 -0.136 3.775 1.00 92.81 71 PHE A N 1
ATOM 572 C CA . PHE A 1 71 ? -13.068 -0.038 4.941 1.00 92.81 71 PHE A CA 1
ATOM 573 C C . PHE A 1 71 ? -13.266 1.275 5.693 1.00 92.81 71 PHE A C 1
ATOM 575 O O . PHE A 1 71 ? -13.406 1.283 6.916 1.00 92.81 71 PHE A O 1
ATOM 582 N N . LEU A 1 72 ? -13.322 2.384 4.959 1.00 94.12 72 LEU A N 1
ATOM 583 C CA . LEU A 1 72 ? -13.481 3.700 5.556 1.00 94.12 72 LEU A CA 1
ATOM 584 C C . LEU A 1 72 ? -14.836 3.840 6.273 1.00 94.12 72 LEU A C 1
ATOM 586 O O . LEU A 1 72 ? -14.908 4.391 7.371 1.00 94.12 72 LEU A O 1
ATOM 590 N N . ALA A 1 73 ? -15.893 3.256 5.704 1.00 94.88 73 ALA A N 1
ATOM 591 C CA . ALA A 1 73 ? -17.202 3.157 6.340 1.00 94.88 73 ALA A CA 1
ATOM 592 C C . ALA A 1 73 ? -17.170 2.275 7.600 1.00 94.88 73 ALA A C 1
ATOM 594 O O . ALA A 1 73 ? -17.684 2.676 8.642 1.00 94.88 73 ALA A O 1
ATOM 595 N N . ALA A 1 74 ? -16.530 1.104 7.540 1.00 94.69 74 ALA A N 1
ATOM 596 C CA . ALA A 1 74 ? -16.371 0.206 8.685 1.00 94.69 74 ALA A CA 1
ATOM 597 C C . ALA A 1 74 ? -15.625 0.877 9.851 1.00 94.69 74 ALA A C 1
ATOM 599 O O . ALA A 1 74 ? -16.033 0.751 11.007 1.00 94.69 74 ALA A O 1
ATOM 600 N N . LEU A 1 75 ? -14.574 1.640 9.546 1.00 94.31 75 LEU A N 1
ATOM 601 C CA . LEU A 1 75 ? -13.826 2.430 10.519 1.00 94.31 75 LEU A CA 1
ATOM 602 C C . LEU A 1 75 ? -14.696 3.519 11.163 1.00 94.31 75 LEU A C 1
ATOM 604 O O . LEU A 1 75 ? -14.692 3.654 12.387 1.00 94.31 75 LEU A O 1
ATOM 608 N N . ALA A 1 76 ? -15.470 4.260 10.365 1.00 94.94 76 ALA A N 1
ATOM 609 C CA . ALA A 1 76 ? -16.380 5.289 10.867 1.00 94.94 76 ALA A CA 1
ATOM 610 C C . ALA A 1 76 ? -17.459 4.696 11.786 1.00 94.94 76 ALA A C 1
ATOM 612 O O . ALA A 1 76 ? -17.725 5.236 12.863 1.00 94.94 76 ALA A O 1
ATOM 613 N N . ILE A 1 77 ? -18.031 3.551 11.398 1.00 94.44 77 ILE A N 1
ATOM 614 C CA . ILE A 1 77 ? -18.995 2.807 12.217 1.00 94.44 77 ILE A CA 1
ATOM 615 C C . ILE A 1 77 ? -18.340 2.392 13.536 1.00 94.44 77 ILE A C 1
ATOM 617 O O . ILE A 1 77 ? -18.889 2.681 14.598 1.00 94.44 77 ILE A O 1
ATOM 621 N N . ALA A 1 78 ? -17.149 1.792 13.501 1.00 94.38 78 ALA A N 1
ATOM 622 C CA . ALA A 1 78 ? -16.432 1.397 14.711 1.00 94.38 78 ALA A CA 1
ATOM 623 C C . ALA A 1 78 ? -16.138 2.591 15.637 1.00 94.38 78 ALA A C 1
ATOM 625 O O . ALA A 1 78 ? -16.403 2.511 16.837 1.00 94.38 78 ALA A O 1
ATOM 626 N N . ALA A 1 79 ? -15.661 3.716 15.097 1.00 93.88 79 ALA A N 1
ATOM 627 C CA . ALA A 1 79 ? -15.381 4.932 15.863 1.00 93.88 79 ALA A CA 1
ATOM 628 C C . ALA A 1 79 ? -16.651 5.520 16.505 1.00 93.88 79 ALA A C 1
ATOM 630 O O . ALA A 1 79 ? -16.632 5.934 17.665 1.00 93.88 79 ALA A O 1
ATOM 631 N N . SER A 1 80 ? -17.784 5.487 15.798 1.00 93.06 80 SER A N 1
ATOM 632 C CA . SER A 1 80 ? -19.068 5.990 16.310 1.00 93.06 80 SER A CA 1
ATOM 633 C C . SER A 1 80 ? -19.596 5.234 17.539 1.00 93.06 80 SER A C 1
ATOM 635 O O . SER A 1 80 ? -20.447 5.746 18.261 1.00 93.06 80 SER A O 1
ATOM 637 N N . THR A 1 81 ? -19.070 4.038 17.836 1.00 91.31 81 THR A N 1
ATOM 638 C CA . THR A 1 81 ? -19.485 3.259 19.016 1.00 91.31 81 THR A CA 1
ATOM 639 C C . THR A 1 81 ? -19.024 3.855 20.354 1.00 91.31 81 THR A C 1
ATOM 641 O O . THR A 1 81 ? -19.616 3.570 21.404 1.00 91.31 81 THR A O 1
ATOM 644 N N . PHE A 1 82 ? -17.982 4.693 20.339 1.00 88.75 82 PHE A N 1
ATOM 645 C CA . PHE A 1 82 ? -17.414 5.307 21.545 1.00 88.75 82 PHE A CA 1
ATOM 646 C C . PHE A 1 82 ? -17.078 6.794 21.416 1.00 88.75 82 PHE A C 1
ATOM 648 O O . PHE A 1 82 ? -16.859 7.436 22.441 1.00 88.75 82 PHE A O 1
ATOM 655 N N . LEU A 1 83 ? -17.086 7.361 20.208 1.00 91.38 83 LEU A N 1
ATOM 656 C CA . LEU A 1 83 ? -16.961 8.800 19.980 1.00 91.38 83 LEU A CA 1
ATOM 657 C C . LEU A 1 83 ? -18.277 9.422 19.510 1.00 91.38 83 LEU A C 1
ATOM 659 O O . LEU A 1 83 ? -19.178 8.740 19.028 1.00 91.38 83 LEU A O 1
ATOM 663 N N . SER A 1 84 ? -18.369 10.749 19.606 1.00 93.06 84 SER A N 1
ATOM 664 C CA . SER A 1 84 ? -19.446 11.502 18.966 1.00 93.06 84 SER A CA 1
ATOM 665 C C . SER A 1 84 ? -19.308 11.472 17.440 1.00 93.06 84 SER A C 1
ATOM 667 O O . SER A 1 84 ? -18.208 11.330 16.897 1.00 93.06 84 SER A O 1
ATOM 669 N N . PHE A 1 85 ? -20.432 11.644 16.741 1.00 91.44 85 PHE A N 1
ATOM 670 C CA . PHE A 1 85 ? -20.479 11.611 15.278 1.00 91.44 85 PHE A CA 1
ATOM 671 C C . PHE A 1 85 ? -19.445 12.540 14.601 1.00 91.44 85 PHE A C 1
ATOM 673 O O . PHE A 1 85 ? -18.681 12.042 13.772 1.00 91.44 85 PHE A O 1
ATOM 680 N N . PRO A 1 86 ? -19.305 13.832 14.981 1.00 95.00 86 PRO A N 1
ATOM 681 C CA . PRO A 1 86 ? -18.320 14.713 14.347 1.00 95.00 86 PRO A CA 1
ATOM 682 C C . PRO A 1 86 ? -16.873 14.234 14.521 1.00 95.00 86 PRO A C 1
ATOM 684 O O . PRO A 1 86 ? -16.066 14.332 13.598 1.00 95.00 86 PRO A O 1
ATOM 687 N N . VAL A 1 87 ? -16.539 13.679 15.691 1.00 95.31 87 VAL A N 1
ATOM 688 C CA . VAL A 1 87 ? -15.176 13.210 15.969 1.00 95.31 87 VAL A CA 1
ATOM 689 C C . VAL A 1 87 ? -14.889 11.904 15.223 1.00 95.31 87 VAL A C 1
ATOM 691 O O . VAL A 1 87 ? -13.794 11.739 14.690 1.00 95.31 87 VAL A O 1
ATOM 694 N N . ALA A 1 88 ? -15.875 11.012 15.089 1.00 94.75 88 ALA A N 1
ATOM 695 C CA . ALA A 1 88 ? -15.752 9.811 14.261 1.00 94.75 88 ALA A CA 1
ATOM 696 C C . ALA A 1 88 ? -15.466 10.155 12.785 1.00 94.75 88 ALA A C 1
ATOM 698 O O . ALA A 1 88 ? -14.585 9.546 12.168 1.00 94.75 88 ALA A O 1
ATOM 699 N N . CYS A 1 89 ? -16.141 11.171 12.235 1.00 94.50 89 CYS A N 1
ATOM 700 C CA . CYS A 1 89 ? -15.852 11.683 10.893 1.00 94.50 89 CYS A CA 1
ATOM 701 C C . CYS A 1 89 ? -14.421 12.226 10.784 1.00 94.50 89 CYS A C 1
ATOM 703 O O . CYS A 1 89 ? -13.705 11.860 9.853 1.00 94.50 89 CYS A O 1
ATOM 705 N N . MET A 1 90 ? -13.977 13.036 11.752 1.00 96.50 90 MET A N 1
ATOM 706 C CA . MET A 1 90 ? -12.615 13.583 11.770 1.00 96.50 90 MET A CA 1
ATOM 707 C C . MET A 1 90 ? -11.545 12.493 11.806 1.00 96.50 90 MET A C 1
ATOM 709 O O . MET A 1 90 ? -10.604 12.545 11.021 1.00 96.50 90 MET A O 1
ATOM 713 N N . ILE A 1 91 ? -11.695 11.478 12.660 1.00 94.06 91 ILE A N 1
ATOM 714 C CA . ILE A 1 91 ? -10.747 10.355 12.730 1.00 94.06 91 ILE A CA 1
ATOM 715 C C . ILE A 1 91 ? -10.685 9.625 11.392 1.00 94.06 91 ILE A C 1
ATOM 717 O O . ILE A 1 91 ? -9.601 9.336 10.891 1.00 94.06 91 ILE A O 1
ATOM 721 N N . THR A 1 92 ? -11.843 9.358 10.798 1.00 94.19 92 THR A N 1
ATOM 722 C CA . THR A 1 92 ? -11.939 8.653 9.520 1.00 94.19 92 THR A CA 1
ATOM 723 C C . THR A 1 92 ? -11.232 9.428 8.403 1.00 94.19 92 THR A C 1
ATOM 725 O O . THR A 1 92 ? -10.451 8.850 7.648 1.00 94.19 92 THR A O 1
ATOM 728 N N . LEU A 1 93 ? -11.437 10.747 8.332 1.00 94.12 93 LEU A N 1
ATOM 729 C CA . LEU A 1 93 ? -10.754 11.620 7.373 1.00 94.12 93 LEU A CA 1
ATOM 730 C C . LEU A 1 93 ? -9.246 11.688 7.618 1.00 94.12 93 LEU A C 1
ATOM 732 O O . LEU A 1 93 ? -8.474 11.622 6.663 1.00 94.12 93 LEU A O 1
ATOM 736 N N . THR A 1 94 ? -8.815 11.766 8.877 1.00 93.94 94 THR A N 1
ATOM 737 C CA . THR A 1 94 ? -7.393 11.742 9.234 1.00 93.94 94 THR A CA 1
ATOM 738 C C . THR A 1 94 ? -6.745 10.439 8.786 1.00 93.94 94 THR A C 1
ATOM 740 O O . THR A 1 94 ? -5.714 10.472 8.120 1.00 93.94 94 THR A O 1
ATOM 743 N N . VAL A 1 95 ? -7.369 9.290 9.063 1.00 91.81 95 VAL A N 1
ATOM 744 C CA . VAL A 1 95 ? -6.859 7.986 8.615 1.00 91.81 95 VAL A CA 1
ATOM 745 C C . VAL A 1 95 ? -6.811 7.914 7.092 1.00 91.81 95 VAL A C 1
ATOM 747 O O . VAL A 1 95 ? -5.808 7.464 6.545 1.00 91.81 95 VAL 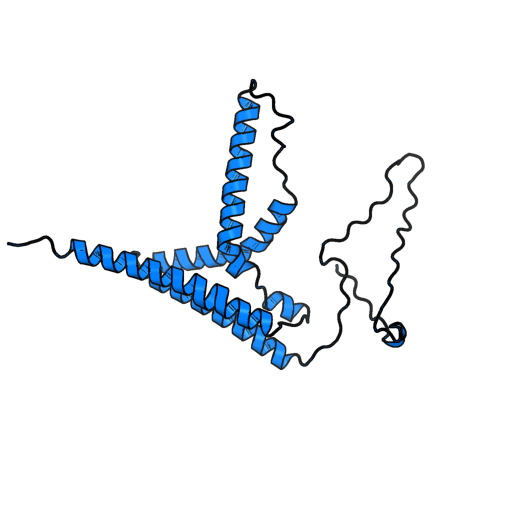A O 1
ATOM 750 N N . PHE A 1 96 ? -7.833 8.409 6.391 1.00 91.81 96 PHE A N 1
ATOM 751 C CA . PHE A 1 96 ? -7.827 8.478 4.929 1.00 91.81 96 PHE A CA 1
ATOM 752 C C . PHE A 1 96 ? -6.669 9.329 4.381 1.00 91.81 96 PHE A C 1
ATOM 754 O O . PHE A 1 96 ? -5.961 8.897 3.464 1.00 91.81 96 PHE A O 1
ATOM 761 N N . ALA A 1 97 ? -6.445 10.515 4.951 1.00 91.62 97 ALA A N 1
ATOM 762 C CA . ALA A 1 97 ? -5.359 11.406 4.558 1.00 91.62 97 ALA A CA 1
ATOM 763 C C . ALA A 1 97 ? -3.989 10.764 4.824 1.00 91.62 97 ALA A C 1
ATOM 765 O O . ALA A 1 97 ? -3.159 10.678 3.917 1.00 91.62 97 ALA A O 1
ATOM 766 N N . SER A 1 98 ? -3.774 10.223 6.026 1.00 90.62 98 SER A N 1
ATOM 767 C CA . SER A 1 98 ? -2.539 9.518 6.384 1.00 90.62 98 SER A CA 1
ATOM 768 C C . SER A 1 98 ? -2.292 8.308 5.484 1.00 90.62 98 SER A C 1
ATOM 770 O O . SER A 1 98 ? -1.175 8.111 5.008 1.00 90.62 98 SER A O 1
ATOM 772 N N . ALA A 1 99 ? -3.324 7.515 5.189 1.00 89.25 99 ALA A N 1
ATOM 773 C CA . ALA A 1 99 ? -3.199 6.339 4.335 1.00 89.25 99 ALA A CA 1
ATOM 774 C C . ALA A 1 99 ? -2.869 6.703 2.879 1.00 89.25 99 ALA A C 1
ATOM 776 O O . ALA A 1 99 ? -2.122 5.987 2.214 1.00 89.25 99 ALA A O 1
ATOM 777 N N . THR A 1 100 ? -3.376 7.837 2.394 1.00 88.31 100 THR A N 1
ATOM 778 C CA . THR A 1 100 ? -3.050 8.371 1.062 1.00 88.31 100 THR A CA 1
ATOM 779 C C . THR A 1 100 ? -1.604 8.871 0.986 1.00 88.31 100 THR A C 1
ATOM 781 O O . THR A 1 100 ? -0.962 8.736 -0.055 1.00 88.31 100 THR A O 1
ATOM 784 N N . LEU A 1 101 ? -1.067 9.399 2.091 1.00 89.06 101 LEU A N 1
ATOM 785 C CA . LEU A 1 101 ? 0.320 9.865 2.198 1.00 89.06 101 LEU A CA 1
ATOM 786 C C . LEU A 1 101 ? 1.330 8.736 2.466 1.00 89.06 101 LEU A C 1
ATOM 788 O O . LEU A 1 101 ? 2.517 8.900 2.189 1.00 89.06 101 LEU A O 1
ATOM 792 N N . SER A 1 102 ? 0.876 7.582 2.959 1.00 90.06 102 SER A N 1
ATOM 793 C CA . SER A 1 102 ? 1.726 6.442 3.329 1.00 90.06 102 SER A CA 1
ATOM 794 C C . SER A 1 102 ? 2.741 6.005 2.256 1.00 90.06 102 SER A C 1
ATOM 796 O O . SER A 1 102 ? 3.888 5.766 2.632 1.00 90.06 102 SER A O 1
ATOM 798 N N . PRO A 1 103 ? 2.416 5.948 0.944 1.00 87.25 103 PRO A N 1
ATOM 799 C CA . PRO A 1 103 ? 3.400 5.586 -0.081 1.00 87.25 103 PRO A CA 1
ATOM 800 C C . PRO A 1 103 ? 4.570 6.570 -0.172 1.00 87.25 103 PRO A C 1
ATOM 802 O O . PRO A 1 103 ? 5.708 6.157 -0.361 1.00 87.25 103 PRO A O 1
ATOM 805 N N . TYR A 1 104 ? 4.303 7.866 0.005 1.00 87.38 104 TYR A N 1
ATOM 806 C CA . TYR A 1 104 ? 5.345 8.892 0.002 1.00 87.38 104 TYR A CA 1
ATOM 807 C C . TYR A 1 104 ? 6.232 8.776 1.238 1.00 87.38 104 TYR A C 1
ATOM 809 O O . TYR A 1 104 ? 7.447 8.892 1.131 1.00 87.38 104 TYR A O 1
ATOM 817 N N . LEU A 1 105 ? 5.636 8.480 2.397 1.00 87.94 105 LEU A N 1
ATOM 818 C CA . LEU A 1 105 ? 6.397 8.209 3.613 1.00 87.94 105 LEU A CA 1
ATOM 819 C C . LEU A 1 105 ? 7.286 6.965 3.452 1.00 87.94 105 LEU A C 1
ATOM 821 O O . LEU A 1 105 ? 8.449 7.008 3.832 1.00 87.94 105 LEU A O 1
ATOM 825 N N . SER A 1 106 ? 6.767 5.894 2.842 1.00 86.94 106 SER A N 1
ATOM 826 C CA . SER A 1 106 ? 7.541 4.683 2.530 1.00 86.94 106 SER A CA 1
ATOM 827 C C . SER A 1 106 ? 8.745 5.003 1.650 1.00 86.94 106 SER A C 1
ATOM 829 O O . SER A 1 106 ? 9.854 4.592 1.968 1.00 86.94 106 SER A O 1
ATOM 831 N N . GLN A 1 107 ? 8.540 5.784 0.587 1.00 85.75 107 GLN A N 1
ATOM 832 C CA . GLN A 1 107 ? 9.621 6.199 -0.302 1.00 85.75 107 GLN A CA 1
ATOM 833 C C . GLN A 1 107 ? 10.670 7.033 0.448 1.00 85.75 107 GLN A C 1
ATOM 835 O O . GLN A 1 107 ? 11.861 6.785 0.310 1.00 85.75 107 GLN A O 1
ATOM 840 N N . SER A 1 108 ? 10.257 7.981 1.294 1.00 86.81 108 SER A N 1
ATOM 841 C CA . SER A 1 108 ? 11.195 8.771 2.104 1.00 86.81 108 SER A CA 1
ATOM 842 C C . SER A 1 108 ? 12.027 7.912 3.062 1.00 86.81 108 SER A C 1
ATOM 844 O O . SER A 1 108 ? 13.202 8.205 3.264 1.00 86.81 108 SER A O 1
ATOM 846 N N . LEU A 1 109 ? 11.447 6.848 3.629 1.00 85.25 109 LEU A N 1
ATOM 847 C CA . LEU A 1 109 ? 12.171 5.920 4.503 1.00 85.25 109 LEU A CA 1
ATOM 848 C C . LEU A 1 109 ? 13.197 5.067 3.745 1.00 85.25 109 LEU A C 1
ATOM 850 O O . LEU A 1 109 ? 14.213 4.717 4.330 1.00 85.25 109 LEU A O 1
ATOM 854 N N . GLU A 1 110 ? 12.981 4.767 2.462 1.00 81.44 110 GLU A N 1
ATOM 855 C CA . GLU A 1 110 ? 13.962 4.035 1.640 1.00 81.44 110 GLU A CA 1
ATOM 856 C C . GLU A 1 110 ? 15.233 4.849 1.360 1.00 81.44 110 GLU A C 1
ATOM 858 O O . GLU A 1 110 ? 16.307 4.275 1.178 1.00 81.44 110 GLU A O 1
ATOM 863 N N . TYR A 1 111 ? 15.130 6.180 1.330 1.00 78.56 111 TYR A N 1
ATOM 864 C CA . TYR A 1 111 ? 16.279 7.071 1.132 1.00 78.56 111 TYR A CA 1
ATOM 865 C C . TYR A 1 111 ? 16.917 7.542 2.444 1.00 78.56 111 TYR A C 1
ATOM 867 O O . TYR A 1 111 ? 18.004 8.121 2.415 1.00 78.56 111 TYR A O 1
ATOM 875 N N . TYR A 1 112 ? 16.269 7.305 3.586 1.00 77.88 112 TYR A N 1
ATOM 876 C CA . TYR A 1 112 ? 16.759 7.713 4.896 1.00 77.88 112 TYR A CA 1
ATOM 877 C C . TYR A 1 112 ? 17.299 6.512 5.676 1.00 77.88 112 TYR A C 1
ATOM 879 O O . TYR A 1 112 ? 16.540 5.698 6.204 1.00 77.88 112 TYR A O 1
ATOM 887 N N . PHE A 1 113 ? 18.624 6.438 5.790 1.00 68.06 113 PHE A N 1
ATOM 888 C CA . PHE A 1 113 ? 19.308 5.438 6.602 1.00 68.06 113 PHE A CA 1
ATOM 889 C C . PHE A 1 113 ? 19.755 6.086 7.915 1.00 68.06 113 PHE A C 1
ATOM 891 O O . PHE A 1 113 ? 20.622 6.964 7.871 1.00 68.06 113 PHE A O 1
ATOM 898 N N . PRO A 1 114 ? 19.186 5.696 9.072 1.00 66.75 114 PRO A N 1
ATOM 899 C CA . PRO A 1 114 ? 19.723 6.139 10.347 1.00 66.75 114 PRO A CA 1
ATOM 900 C C . PRO A 1 114 ? 21.161 5.614 10.493 1.00 66.75 114 PRO A C 1
ATOM 902 O O . PRO A 1 114 ? 21.472 4.524 10.000 1.00 66.75 114 PRO A O 1
ATOM 905 N N . PRO A 1 115 ? 22.050 6.371 11.147 1.00 64.31 115 PRO A N 1
ATOM 906 C CA . PRO A 1 115 ? 23.458 6.017 11.249 1.00 64.31 115 PRO A CA 1
ATOM 907 C C . PRO A 1 115 ? 23.638 4.684 12.004 1.00 64.31 115 PRO A C 1
ATOM 909 O O . PRO A 1 115 ? 22.995 4.424 13.026 1.00 64.31 115 PRO A O 1
ATOM 912 N N . SER A 1 116 ? 24.494 3.814 11.461 1.00 62.19 116 SER A N 1
ATOM 913 C CA . SER A 1 116 ? 24.731 2.447 11.943 1.00 62.19 116 SER A CA 1
ATOM 914 C C . SER A 1 116 ? 25.390 2.428 13.323 1.00 62.19 116 SER A C 1
ATOM 916 O O . SER A 1 116 ? 26.316 3.188 13.586 1.00 62.19 116 SER A O 1
ATOM 918 N N . THR A 1 117 ? 24.984 1.491 14.187 1.00 61.66 117 THR A N 1
ATOM 919 C CA . THR A 1 117 ? 25.478 1.338 15.574 1.00 61.66 117 THR A CA 1
ATOM 920 C C . THR A 1 117 ? 26.991 1.073 15.681 1.00 61.66 117 THR A C 1
ATOM 922 O O . THR A 1 117 ? 27.547 1.158 16.769 1.00 61.66 117 THR A O 1
ATOM 925 N N . SER A 1 118 ? 27.664 0.749 14.572 1.00 58.88 118 SER A N 1
ATOM 926 C CA . SER A 1 118 ? 29.102 0.461 14.504 1.00 58.88 118 SER A CA 1
ATOM 927 C C . SER A 1 118 ? 30.010 1.696 14.536 1.00 58.88 118 SER A C 1
ATOM 929 O O . SER A 1 118 ? 31.193 1.535 14.815 1.00 58.88 118 SER A O 1
ATOM 931 N N . ASP A 1 119 ? 29.474 2.899 14.295 1.00 58.50 119 ASP A N 1
ATOM 932 C CA . ASP A 1 119 ? 30.246 4.156 14.255 1.00 58.50 119 ASP A CA 1
ATOM 933 C C . ASP A 1 119 ? 30.002 5.057 15.486 1.00 58.50 119 ASP A C 1
ATOM 935 O O . ASP A 1 119 ? 30.384 6.228 15.496 1.00 58.50 119 ASP A O 1
ATOM 939 N N . PHE A 1 120 ? 29.345 4.537 16.532 1.00 60.00 120 PHE A N 1
ATOM 940 C CA . PHE A 1 120 ? 28.883 5.342 17.667 1.00 60.00 120 PHE A CA 1
ATOM 941 C C . PHE A 1 120 ? 29.782 5.257 18.902 1.00 60.00 120 PHE A C 1
ATOM 943 O O . PHE A 1 120 ? 29.958 4.198 19.504 1.00 60.00 120 PHE A O 1
ATOM 950 N N . ASP A 1 121 ? 30.254 6.423 19.344 1.00 67.31 121 ASP A N 1
ATOM 951 C CA . ASP A 1 121 ? 30.862 6.615 20.657 1.00 67.31 121 ASP A CA 1
ATOM 952 C C . ASP A 1 121 ? 29.775 6.972 21.688 1.00 67.31 121 ASP A C 1
ATOM 954 O O . ASP A 1 121 ? 29.307 8.112 21.774 1.00 67.31 121 ASP A O 1
ATOM 958 N N . PHE A 1 122 ? 29.357 5.981 22.482 1.00 66.25 122 PHE A N 1
ATOM 959 C CA . PHE A 1 122 ? 28.340 6.137 23.532 1.00 66.25 122 PHE A CA 1
ATOM 960 C C . PHE A 1 122 ? 28.761 7.070 24.683 1.00 66.25 122 PHE A C 1
ATOM 962 O O . PHE A 1 122 ? 27.951 7.338 25.574 1.00 66.25 122 PHE A O 1
ATOM 969 N N . SER A 1 123 ? 29.996 7.581 24.691 1.00 68.38 123 SER A N 1
ATOM 970 C CA . SER A 1 123 ? 30.458 8.547 25.693 1.00 68.38 123 SER A CA 1
ATOM 971 C C . SER A 1 123 ? 29.893 9.959 25.485 1.00 68.38 123 SER A C 1
ATOM 973 O O . SER A 1 123 ? 29.850 10.751 26.430 1.00 68.38 123 SER A O 1
ATOM 975 N N . ASN A 1 124 ? 29.412 10.285 24.279 1.00 77.44 124 ASN A N 1
ATOM 976 C CA . ASN A 1 124 ? 28.938 11.624 23.944 1.00 77.44 124 ASN A CA 1
ATOM 977 C C . ASN A 1 124 ? 27.404 11.728 24.027 1.00 77.44 124 ASN A C 1
ATOM 979 O O . ASN A 1 124 ? 26.671 11.253 23.160 1.00 77.44 124 ASN A O 1
ATOM 983 N N . ILE A 1 125 ? 26.907 12.388 25.078 1.00 73.00 125 ILE A N 1
ATOM 984 C CA . ILE A 1 125 ? 25.469 12.485 25.401 1.00 73.00 125 ILE A CA 1
ATOM 985 C C . ILE A 1 125 ? 24.650 13.098 24.251 1.00 73.00 125 ILE A C 1
ATOM 987 O O . ILE A 1 125 ? 23.531 12.656 23.992 1.00 73.00 125 ILE A O 1
ATOM 991 N N . ALA A 1 126 ? 25.201 14.085 23.536 1.00 75.19 126 ALA A N 1
ATOM 992 C CA . ALA A 1 126 ? 24.508 14.742 22.426 1.00 75.19 126 ALA A CA 1
ATOM 993 C C . ALA A 1 126 ? 24.285 13.789 21.237 1.00 75.19 126 ALA A C 1
ATOM 995 O O . ALA A 1 126 ? 23.209 13.768 20.642 1.00 75.19 126 ALA A O 1
ATOM 996 N N . VAL A 1 127 ? 25.287 12.961 20.942 1.00 73.56 127 VAL A N 1
ATOM 997 C CA . VAL A 1 127 ? 25.273 11.989 19.843 1.00 73.56 127 VAL A CA 1
ATOM 998 C C . VAL A 1 127 ? 24.319 10.829 20.159 1.00 73.56 127 VAL A C 1
ATOM 1000 O O . VAL A 1 127 ? 23.525 10.428 19.308 1.00 73.56 127 VAL A O 1
ATOM 1003 N N . THR A 1 128 ? 24.299 10.361 21.410 1.00 75.69 128 THR A N 1
ATOM 1004 C CA . THR A 1 128 ? 23.343 9.343 21.884 1.00 75.69 128 THR A CA 1
ATOM 1005 C C . THR A 1 128 ? 21.895 9.835 21.820 1.00 75.69 128 THR A C 1
ATOM 1007 O O . THR A 1 128 ? 21.002 9.079 21.433 1.00 75.69 128 THR A O 1
ATOM 1010 N N . LEU A 1 129 ? 21.641 11.104 22.164 1.00 79.12 129 LEU A N 1
ATOM 1011 C CA . LEU A 1 129 ? 20.298 11.685 22.100 1.00 79.12 129 LEU A CA 1
ATOM 1012 C C . LEU A 1 129 ? 19.801 11.813 20.653 1.00 79.12 129 LEU A C 1
ATOM 1014 O O . LEU A 1 129 ? 18.640 11.503 20.380 1.00 79.12 129 LEU A O 1
ATOM 1018 N N . GLN A 1 130 ? 20.677 12.215 19.727 1.00 80.94 130 GLN A N 1
ATOM 1019 C CA . GLN A 1 130 ? 20.362 12.266 18.299 1.00 80.94 130 GLN A CA 1
ATOM 1020 C C . GLN A 1 130 ? 20.029 10.871 17.755 1.00 80.94 130 GLN A C 1
ATOM 1022 O O . GLN A 1 130 ? 18.980 10.697 17.137 1.00 80.94 130 GLN A O 1
ATOM 1027 N N . TRP A 1 131 ? 20.858 9.866 18.050 1.00 82.75 131 TRP A N 1
ATOM 1028 C CA . TRP A 1 131 ? 20.604 8.481 17.642 1.00 82.75 131 TRP A CA 1
ATOM 1029 C C . TRP A 1 131 ? 19.263 7.963 18.166 1.00 82.75 131 TRP A C 1
ATOM 1031 O O . TRP A 1 131 ? 18.463 7.415 17.405 1.00 82.75 131 TRP A O 1
ATOM 1041 N N . ALA A 1 132 ? 18.981 8.180 19.454 1.00 83.06 132 ALA A N 1
ATOM 1042 C CA . ALA A 1 132 ? 17.736 7.737 20.069 1.00 83.06 132 ALA A CA 1
ATOM 1043 C C . ALA A 1 132 ? 16.516 8.402 19.414 1.00 83.06 132 ALA A C 1
ATOM 1045 O O . ALA A 1 132 ? 15.516 7.732 19.143 1.00 83.06 132 ALA A O 1
ATOM 1046 N N . PHE A 1 133 ? 16.598 9.702 19.123 1.00 85.69 133 PHE A N 1
ATOM 1047 C CA . PHE A 1 133 ? 15.530 10.438 18.454 1.00 85.69 133 PHE A CA 1
ATOM 1048 C C . PHE A 1 133 ? 15.298 9.939 17.022 1.00 85.69 133 PHE A C 1
ATOM 1050 O O . PHE A 1 133 ? 14.169 9.592 16.674 1.00 85.69 133 PHE A O 1
ATOM 1057 N N . GLU A 1 134 ? 16.353 9.839 16.213 1.00 84.50 134 GLU A N 1
ATOM 1058 C CA . GLU A 1 134 ? 16.274 9.378 14.822 1.00 84.50 134 GLU A CA 1
ATOM 1059 C C . GLU A 1 134 ? 15.717 7.955 14.727 1.00 84.50 134 GLU A C 1
ATOM 1061 O O . GLU A 1 134 ? 14.805 7.689 13.939 1.00 84.50 134 GLU A O 1
ATOM 1066 N N . HIS A 1 135 ? 16.188 7.051 15.590 1.00 85.44 135 HIS A N 1
ATOM 1067 C CA . HIS A 1 135 ? 15.704 5.675 15.627 1.00 85.44 135 HIS A CA 1
ATOM 1068 C C . HIS A 1 135 ? 14.237 5.594 16.069 1.00 85.44 135 HIS A C 1
ATOM 1070 O O . HIS A 1 135 ? 13.457 4.829 15.501 1.00 85.44 135 HIS A O 1
ATOM 1076 N N . THR A 1 136 ? 13.824 6.428 17.030 1.00 86.94 136 THR A N 1
ATOM 1077 C CA . THR A 1 136 ? 12.424 6.499 17.481 1.00 86.94 136 THR A CA 1
ATOM 1078 C C . THR A 1 136 ? 11.506 7.007 16.372 1.00 86.94 136 THR A C 1
ATOM 1080 O O . THR A 1 136 ? 10.461 6.410 16.111 1.00 86.94 136 THR A O 1
ATOM 1083 N N . VAL A 1 137 ? 11.894 8.080 15.678 1.00 87.62 137 VAL A N 1
ATOM 1084 C CA . VAL A 1 137 ? 11.119 8.627 14.553 1.00 87.62 137 VAL A CA 1
ATOM 1085 C C . VAL A 1 137 ? 11.017 7.603 13.424 1.00 87.62 137 VAL A C 1
ATOM 1087 O O . VAL A 1 137 ? 9.923 7.384 12.901 1.00 87.62 137 VAL A O 1
ATOM 1090 N N . HIS A 1 138 ? 12.113 6.921 13.088 1.00 87.25 138 HIS A N 1
ATOM 1091 C CA . HIS A 1 138 ? 12.117 5.870 12.073 1.00 87.25 138 HIS A CA 1
ATOM 1092 C C . HIS A 1 138 ? 11.236 4.673 12.472 1.00 87.25 138 HIS A C 1
ATOM 1094 O O . HIS A 1 138 ? 10.493 4.140 11.644 1.00 87.25 138 HIS A O 1
ATOM 1100 N N . ALA A 1 139 ? 11.238 4.279 13.748 1.00 88.25 139 ALA A N 1
ATOM 1101 C CA . ALA A 1 139 ? 10.371 3.220 14.263 1.00 88.25 139 ALA A CA 1
ATOM 1102 C C . ALA A 1 139 ? 8.882 3.597 14.171 1.00 88.25 139 ALA A C 1
ATOM 1104 O O . ALA A 1 139 ? 8.065 2.802 13.708 1.00 88.25 139 ALA A O 1
ATOM 1105 N N . ILE A 1 140 ? 8.517 4.829 14.535 1.00 89.31 140 ILE A N 1
ATOM 1106 C CA . ILE A 1 140 ? 7.134 5.316 14.414 1.00 89.31 140 ILE A CA 1
ATOM 1107 C C . ILE A 1 140 ? 6.719 5.387 12.941 1.00 89.31 140 ILE A C 1
ATOM 1109 O O . ILE A 1 140 ? 5.646 4.906 12.575 1.00 89.31 140 ILE A O 1
ATOM 1113 N N . ALA A 1 141 ? 7.566 5.953 12.083 1.00 87.06 141 ALA A N 1
ATOM 1114 C CA . ALA A 1 141 ? 7.281 6.090 10.661 1.00 87.06 141 ALA A CA 1
ATOM 1115 C C . ALA A 1 141 ? 7.134 4.725 9.973 1.00 87.06 141 ALA A C 1
ATOM 1117 O O . ALA A 1 141 ? 6.195 4.526 9.203 1.00 87.06 141 ALA A O 1
ATOM 1118 N N . SER A 1 142 ? 8.000 3.760 10.290 1.00 86.94 142 SER A N 1
ATOM 1119 C CA . SER A 1 142 ? 7.908 2.397 9.754 1.00 86.94 142 SER A CA 1
ATOM 1120 C C . SER A 1 142 ? 6.663 1.662 10.255 1.00 86.94 142 SER A C 1
ATOM 1122 O O . SER A 1 142 ? 5.986 1.013 9.457 1.00 86.94 142 SER A O 1
ATOM 1124 N N . ALA A 1 143 ? 6.279 1.834 11.524 1.00 88.75 143 ALA A N 1
ATOM 1125 C CA . ALA A 1 143 ? 5.021 1.311 12.054 1.00 88.75 143 ALA A CA 1
ATOM 1126 C C . ALA A 1 143 ? 3.799 1.930 11.352 1.00 88.75 143 ALA A C 1
ATOM 1128 O O . ALA A 1 143 ? 2.866 1.216 10.980 1.00 88.75 143 ALA A O 1
ATOM 1129 N N . MET A 1 144 ? 3.808 3.245 11.110 1.00 85.94 144 MET A N 1
ATOM 1130 C CA . MET A 1 144 ? 2.756 3.920 10.344 1.00 85.94 144 MET A CA 1
ATOM 1131 C C . MET A 1 144 ? 2.678 3.392 8.914 1.00 85.94 144 MET A C 1
ATOM 1133 O O . MET A 1 144 ? 1.582 3.100 8.438 1.00 85.94 144 MET A O 1
ATOM 1137 N N . VAL A 1 145 ? 3.818 3.236 8.233 1.00 86.62 145 VAL A N 1
ATOM 1138 C CA . VAL A 1 145 ? 3.855 2.641 6.894 1.00 86.62 145 VAL A CA 1
ATOM 1139 C C . VAL A 1 145 ? 3.303 1.229 6.945 1.00 86.62 145 VAL A C 1
ATOM 1141 O O . VAL A 1 145 ? 2.409 0.940 6.169 1.00 86.62 145 VAL A O 1
ATOM 1144 N N . PHE A 1 146 ? 3.725 0.377 7.875 1.00 85.25 146 PHE A N 1
ATOM 1145 C CA . PHE A 1 146 ? 3.205 -0.985 8.000 1.00 85.25 146 PHE A CA 1
ATOM 1146 C C . PHE A 1 146 ? 1.676 -1.022 8.160 1.00 85.25 146 PHE A C 1
ATOM 1148 O O . PHE A 1 146 ? 0.992 -1.730 7.417 1.00 85.25 146 PHE A O 1
ATOM 1155 N N . CYS A 1 147 ? 1.125 -0.208 9.063 1.00 83.62 147 CYS A N 1
ATOM 1156 C CA . CYS A 1 147 ? -0.317 -0.130 9.294 1.00 83.62 147 CYS A CA 1
ATOM 1157 C C . CYS A 1 147 ? -1.087 0.419 8.085 1.00 83.62 147 CYS A C 1
ATOM 1159 O O . CYS A 1 147 ? -2.223 0.032 7.836 1.00 83.62 147 CYS A O 1
ATOM 1161 N N . LEU A 1 148 ? -0.497 1.332 7.318 1.00 83.62 148 LEU A N 1
ATOM 1162 C CA . LEU A 1 148 ? -1.196 2.021 6.233 1.00 83.62 148 LEU A CA 1
ATOM 1163 C C . LEU A 1 148 ? -0.886 1.445 4.847 1.00 83.62 148 LEU A C 1
ATOM 1165 O O . LEU A 1 148 ? -1.636 1.706 3.904 1.00 83.62 148 LEU A O 1
ATOM 1169 N N . ASN A 1 149 ? 0.153 0.614 4.712 1.00 80.44 149 ASN A N 1
ATOM 1170 C CA . ASN A 1 149 ? 0.614 0.048 3.443 1.00 80.44 149 ASN A CA 1
ATOM 1171 C C . ASN A 1 149 ? -0.504 -0.746 2.764 1.00 80.44 149 ASN A C 1
ATOM 1173 O O . ASN A 1 149 ? -0.717 -0.606 1.564 1.00 80.44 149 ASN A O 1
ATOM 1177 N N . GLY A 1 150 ? -1.298 -1.488 3.545 1.00 74.69 150 GLY A N 1
ATOM 1178 C CA . GLY A 1 150 ? -2.439 -2.244 3.028 1.00 74.69 150 GLY A CA 1
ATOM 1179 C C . GLY A 1 150 ? -3.426 -1.387 2.226 1.00 74.69 150 GLY A C 1
ATOM 1180 O O . GLY A 1 150 ? -3.903 -1.831 1.185 1.00 74.69 150 GLY A O 1
ATOM 1181 N N . PHE A 1 151 ? -3.687 -0.152 2.667 1.00 79.38 151 PHE A N 1
ATOM 1182 C CA . PHE A 1 151 ? -4.578 0.796 1.990 1.00 79.38 151 PHE A CA 1
ATOM 1183 C C . PHE A 1 151 ? -3.850 1.663 0.951 1.00 79.38 151 PHE A C 1
ATOM 1185 O O . PHE A 1 151 ? -4.394 1.943 -0.123 1.00 79.38 151 PHE A O 1
ATOM 1192 N N . GLY A 1 152 ? -2.637 2.119 1.273 1.00 76.31 152 GLY A N 1
ATOM 1193 C CA . GLY A 1 152 ? -1.853 3.054 0.466 1.00 76.31 152 GLY A CA 1
ATOM 1194 C C . GLY A 1 152 ? -1.198 2.418 -0.761 1.00 76.31 152 GLY A C 1
ATOM 1195 O O . GLY A 1 152 ? -1.113 3.064 -1.804 1.00 76.31 152 GLY A O 1
ATOM 1196 N N . ALA A 1 153 ? -0.785 1.149 -0.678 1.00 75.00 153 ALA A N 1
ATOM 1197 C CA . ALA A 1 153 ? -0.080 0.461 -1.762 1.00 75.00 153 ALA A CA 1
ATOM 1198 C C . ALA A 1 153 ? -0.965 0.223 -2.993 1.00 75.00 153 ALA A C 1
ATOM 1200 O O . ALA A 1 153 ? -0.472 0.184 -4.117 1.00 75.00 153 ALA A O 1
ATOM 1201 N N . GLN A 1 154 ? -2.282 0.092 -2.810 1.00 81.94 154 GLN A N 1
ATOM 1202 C CA . GLN A 1 154 ? -3.209 -0.033 -3.932 1.00 81.94 154 GLN A CA 1
ATOM 1203 C C . GLN A 1 154 ? -3.641 1.348 -4.438 1.00 81.94 154 GLN A C 1
ATOM 1205 O O . GLN A 1 154 ? -4.480 2.025 -3.825 1.00 81.94 154 GLN A O 1
ATOM 1210 N N . ARG A 1 155 ? -3.083 1.748 -5.589 1.00 84.38 155 ARG A N 1
ATOM 1211 C CA . ARG A 1 155 ? -3.317 3.042 -6.257 1.00 84.38 155 ARG A CA 1
ATOM 1212 C C . ARG A 1 155 ? -3.993 2.859 -7.629 1.00 84.38 155 ARG A C 1
ATOM 1214 O O . ARG A 1 155 ? -3.421 3.258 -8.639 1.00 84.38 155 ARG A O 1
ATOM 1221 N N . PRO A 1 156 ? -5.221 2.302 -7.689 1.00 87.62 156 PRO A N 1
ATOM 1222 C CA . PRO A 1 156 ? -5.899 1.994 -8.955 1.00 87.62 156 PRO A CA 1
ATOM 1223 C C . PRO A 1 156 ? -6.096 3.225 -9.852 1.00 87.62 156 PRO A C 1
ATOM 1225 O O . PRO A 1 156 ? -6.115 3.101 -11.070 1.00 87.62 156 PRO A O 1
ATOM 1228 N N . THR A 1 157 ? -6.203 4.420 -9.264 1.00 90.00 157 THR A N 1
ATOM 1229 C CA . THR A 1 157 ? -6.306 5.680 -10.008 1.00 90.00 157 THR A CA 1
ATOM 1230 C C . THR A 1 157 ? -5.022 6.006 -10.768 1.00 90.00 157 THR A C 1
ATOM 1232 O O . THR A 1 157 ? -5.099 6.415 -11.919 1.00 90.00 157 THR A O 1
ATOM 1235 N N . ASN A 1 158 ? -3.848 5.791 -10.161 1.00 88.94 158 ASN A N 1
ATOM 1236 C CA . ASN A 1 158 ? -2.573 6.021 -10.843 1.00 88.94 158 ASN A CA 1
ATOM 1237 C C . ASN A 1 158 ? -2.375 5.020 -11.979 1.00 88.94 158 ASN A C 1
ATOM 1239 O O . ASN A 1 158 ? -1.969 5.415 -13.066 1.00 88.94 158 ASN A O 1
ATOM 1243 N N . GLU A 1 159 ? -2.707 3.749 -11.735 1.00 88.88 159 GLU A N 1
ATOM 1244 C CA . GLU A 1 159 ? -2.683 2.713 -12.770 1.00 88.88 159 GLU A CA 1
ATOM 1245 C C . GLU A 1 159 ? -3.545 3.130 -13.964 1.00 88.88 159 GLU A C 1
ATOM 1247 O O . GLU A 1 159 ? -3.081 3.163 -15.099 1.00 88.88 159 GLU A O 1
ATOM 1252 N N . LEU A 1 160 ? -4.782 3.548 -13.698 1.00 90.75 160 LEU A N 1
ATOM 1253 C CA . LEU A 1 160 ? -5.733 3.933 -14.730 1.00 90.75 160 LEU A CA 1
ATOM 1254 C C . LEU A 1 160 ? -5.297 5.181 -15.515 1.00 90.75 160 LEU A C 1
ATOM 1256 O O . LEU A 1 160 ? -5.394 5.181 -16.741 1.00 90.75 160 LEU A O 1
ATOM 1260 N N . VAL A 1 161 ? -4.811 6.225 -14.832 1.00 89.88 161 VAL A N 1
ATOM 1261 C CA . VAL A 1 161 ? -4.329 7.470 -15.464 1.00 89.88 161 VAL A CA 1
ATOM 1262 C C . VAL A 1 161 ? -3.108 7.205 -16.344 1.00 89.88 161 VAL A C 1
ATOM 1264 O O . VAL A 1 161 ? -3.006 7.768 -17.430 1.00 89.88 161 VAL A O 1
ATOM 1267 N N . ASN A 1 162 ? -2.221 6.304 -15.919 1.00 87.50 162 ASN A N 1
ATOM 1268 C CA . ASN A 1 162 ? -1.043 5.903 -16.688 1.00 87.50 162 ASN A CA 1
ATOM 1269 C C . ASN A 1 162 ? -1.354 4.855 -17.775 1.00 87.50 162 ASN A C 1
ATOM 1271 O O . ASN A 1 162 ? -0.443 4.387 -18.453 1.00 87.50 162 ASN A O 1
ATOM 1275 N N . GLY A 1 163 ? -2.620 4.452 -17.941 1.00 87.56 163 GLY A N 1
ATOM 1276 C CA . GLY A 1 163 ? -3.021 3.421 -18.904 1.00 87.56 163 GLY A CA 1
ATOM 1277 C C . GLY A 1 163 ? -2.555 2.004 -18.544 1.00 87.56 163 GLY A C 1
ATOM 1278 O O . GLY A 1 163 ? -2.589 1.115 -19.396 1.00 87.56 163 GLY A O 1
ATOM 1279 N N . MET A 1 164 ? -2.138 1.785 -17.297 1.00 89.56 164 MET A N 1
ATOM 1280 C CA . MET A 1 164 ? -1.681 0.505 -16.766 1.00 89.56 164 MET A CA 1
ATOM 1281 C C . MET A 1 164 ? -2.857 -0.394 -16.360 1.00 89.56 164 MET A C 1
ATOM 1283 O O . MET A 1 164 ? -3.974 0.049 -16.064 1.00 89.56 164 MET A O 1
ATOM 1287 N N . LEU A 1 165 ? -2.613 -1.704 -16.389 1.00 92.19 165 LEU A N 1
ATOM 1288 C CA . LEU A 1 165 ? -3.629 -2.717 -16.130 1.00 92.19 165 LEU A CA 1
ATOM 1289 C C . LEU A 1 165 ? -3.851 -2.910 -14.625 1.00 92.19 165 LEU A C 1
ATOM 1291 O O . LEU A 1 165 ? -2.994 -3.425 -13.910 1.00 92.19 165 LEU A O 1
ATOM 1295 N N . VAL A 1 166 ? -5.076 -2.664 -14.171 1.00 92.75 166 VAL A N 1
ATOM 1296 C CA . VAL A 1 166 ? -5.575 -3.167 -12.892 1.00 92.75 166 VAL A CA 1
ATOM 1297 C C . VAL A 1 166 ? -5.955 -4.638 -13.076 1.00 92.75 166 VAL A C 1
ATOM 1299 O O . VAL A 1 166 ? -6.992 -4.995 -13.649 1.00 92.75 166 VAL A O 1
ATOM 1302 N N . SER A 1 167 ? -5.075 -5.525 -12.617 1.00 91.31 167 SER A N 1
ATOM 1303 C CA . SER A 1 167 ? -5.299 -6.968 -12.703 1.00 91.31 167 SER A CA 1
ATOM 1304 C C . SER A 1 167 ? -6.432 -7.423 -11.772 1.00 91.31 167 SER A C 1
ATOM 1306 O O . SER A 1 167 ? -6.642 -6.851 -10.700 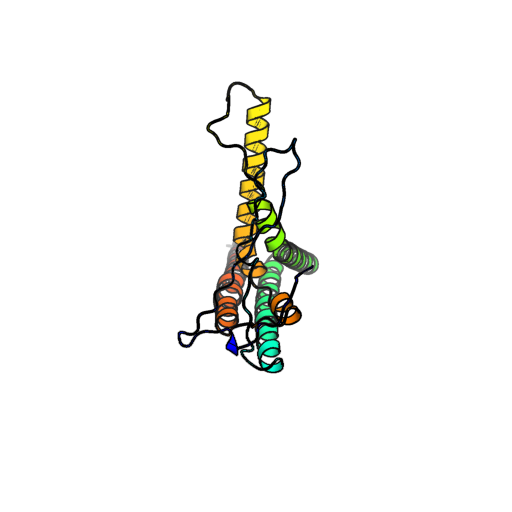1.00 91.31 167 SER A O 1
ATOM 1308 N N . TRP A 1 168 ? -7.135 -8.503 -12.132 1.00 91.44 168 TRP A N 1
ATOM 1309 C CA . TRP A 1 168 ? -8.100 -9.144 -11.226 1.00 91.44 168 TRP A CA 1
ATOM 1310 C C . TRP A 1 168 ? -7.450 -9.643 -9.931 1.00 91.44 168 TRP A C 1
ATOM 1312 O O . TRP A 1 168 ? -8.080 -9.601 -8.877 1.00 91.44 168 TRP A O 1
ATOM 1322 N N . GLY A 1 169 ? -6.172 -10.034 -9.984 1.00 91.38 169 GLY A N 1
ATOM 1323 C CA . GLY A 1 169 ? -5.394 -10.372 -8.794 1.00 91.38 169 GLY A CA 1
ATOM 1324 C C . GLY A 1 169 ? -5.266 -9.190 -7.832 1.00 91.38 169 GLY A C 1
ATOM 1325 O O . GLY A 1 169 ? -5.414 -9.364 -6.626 1.00 91.38 169 GLY A O 1
ATOM 1326 N N . THR A 1 170 ? -5.083 -7.971 -8.349 1.00 88.88 170 THR A N 1
ATOM 1327 C CA . THR A 1 170 ? -5.056 -6.742 -7.540 1.00 88.88 170 THR A CA 1
ATOM 1328 C C . THR A 1 170 ? -6.403 -6.494 -6.866 1.00 88.88 170 THR A C 1
ATOM 1330 O O . THR A 1 170 ? -6.432 -6.185 -5.673 1.00 88.88 170 THR A O 1
ATOM 1333 N N . VAL A 1 171 ? -7.508 -6.683 -7.598 1.00 92.50 171 VAL A N 1
ATOM 1334 C CA . VAL A 1 171 ? -8.873 -6.545 -7.057 1.00 92.50 171 VAL A CA 1
ATOM 1335 C C . VAL A 1 171 ? -9.112 -7.552 -5.934 1.00 92.50 171 VAL A C 1
ATOM 1337 O O . VAL A 1 171 ? -9.511 -7.166 -4.838 1.00 92.50 171 VAL A O 1
ATOM 1340 N N . PHE A 1 172 ? -8.811 -8.831 -6.172 1.00 93.19 172 PHE A N 1
ATOM 1341 C CA . PHE A 1 172 ? -9.003 -9.888 -5.180 1.00 93.19 172 PHE A CA 1
ATOM 1342 C C . PHE A 1 172 ? -8.106 -9.697 -3.954 1.00 93.19 172 PHE A C 1
ATOM 1344 O O . PHE A 1 172 ? -8.572 -9.791 -2.820 1.00 93.19 172 PHE A O 1
ATOM 1351 N N . LYS A 1 173 ? -6.833 -9.340 -4.161 1.00 90.56 173 LYS A N 1
ATOM 1352 C CA . LYS A 1 173 ? -5.917 -8.984 -3.073 1.00 90.56 173 LYS A CA 1
ATOM 1353 C C . LYS A 1 173 ? -6.487 -7.838 -2.241 1.00 90.56 173 LYS A C 1
ATOM 1355 O O . LYS A 1 173 ? -6.497 -7.951 -1.024 1.00 90.56 173 LYS A O 1
ATOM 1360 N N . GLY A 1 174 ? -7.000 -6.788 -2.887 1.00 90.31 174 GLY A N 1
ATOM 1361 C CA . GLY A 1 174 ? -7.621 -5.648 -2.209 1.00 90.31 174 GLY A CA 1
ATOM 1362 C C . GLY A 1 174 ? -8.857 -6.047 -1.407 1.00 90.31 174 GLY A C 1
ATOM 1363 O O . GLY A 1 174 ? -9.016 -5.626 -0.263 1.00 90.31 174 GLY A O 1
ATOM 1364 N N . PHE A 1 175 ? -9.698 -6.914 -1.968 1.00 91.62 175 PHE A N 1
ATOM 1365 C CA . PHE A 1 175 ? -10.870 -7.454 -1.284 1.00 91.62 175 PHE A CA 1
ATOM 1366 C C . PHE A 1 175 ? -10.492 -8.211 -0.005 1.00 91.62 175 PHE A C 1
ATOM 1368 O O . PHE A 1 175 ? -11.076 -7.962 1.046 1.00 91.62 175 PHE A O 1
ATOM 1375 N N . ILE A 1 176 ? -9.482 -9.080 -0.057 1.00 91.62 176 ILE A N 1
ATOM 1376 C CA . ILE A 1 176 ? -9.035 -9.838 1.118 1.00 91.62 176 ILE A CA 1
ATOM 1377 C C . ILE A 1 176 ? -8.340 -8.933 2.137 1.00 91.62 176 ILE A C 1
ATOM 1379 O O . ILE A 1 176 ? -8.686 -8.956 3.317 1.00 91.62 176 ILE A O 1
ATOM 1383 N N . THR A 1 177 ? -7.371 -8.122 1.715 1.00 89.31 177 THR A N 1
ATOM 1384 C CA . THR A 1 177 ? -6.581 -7.319 2.654 1.00 89.31 177 THR A CA 1
ATOM 1385 C C . THR A 1 177 ? -7.396 -6.161 3.219 1.00 89.31 177 THR A C 1
ATOM 1387 O O . THR A 1 177 ? -7.583 -6.072 4.428 1.00 89.31 177 THR A O 1
ATOM 1390 N N . ILE A 1 178 ? -7.906 -5.273 2.369 1.00 90.06 178 ILE A N 1
ATOM 1391 C CA . ILE A 1 178 ? -8.612 -4.057 2.794 1.00 90.06 178 ILE A CA 1
ATOM 1392 C C . ILE A 1 178 ? -10.052 -4.403 3.184 1.00 90.06 178 ILE A C 1
ATOM 1394 O O . ILE A 1 178 ? -10.517 -4.062 4.275 1.00 90.06 178 ILE A O 1
ATOM 1398 N N . GLY A 1 179 ? -10.751 -5.114 2.298 1.00 88.94 179 GLY A N 1
ATOM 1399 C CA . GLY A 1 179 ? -12.166 -5.433 2.470 1.00 88.94 179 GLY A CA 1
ATOM 1400 C C . GLY A 1 179 ? -12.432 -6.354 3.658 1.00 88.94 179 GLY A C 1
ATOM 1401 O O . GLY A 1 179 ? -13.316 -6.064 4.453 1.00 88.94 179 GLY A O 1
ATOM 1402 N N . PHE A 1 180 ? -11.660 -7.429 3.825 1.00 90.50 180 PHE A N 1
ATOM 1403 C CA . PHE A 1 180 ? -11.917 -8.414 4.876 1.00 90.50 180 PHE A CA 1
ATOM 1404 C C . PHE A 1 180 ? -11.051 -8.204 6.121 1.00 90.50 180 PHE A C 1
ATOM 1406 O O . PHE A 1 180 ? -11.588 -8.020 7.211 1.00 90.50 180 PHE A O 1
ATOM 1413 N N . ILE A 1 181 ? -9.721 -8.190 5.983 1.00 90.44 181 ILE A N 1
ATOM 1414 C CA . ILE A 1 181 ? -8.810 -8.138 7.139 1.00 90.44 181 ILE A CA 1
ATOM 1415 C C . ILE A 1 181 ? -8.917 -6.789 7.856 1.00 90.44 181 ILE A C 1
ATOM 1417 O O . ILE A 1 181 ? -9.219 -6.762 9.049 1.00 90.44 181 ILE A O 1
ATOM 1421 N N . TRP A 1 182 ? -8.713 -5.671 7.154 1.00 89.25 18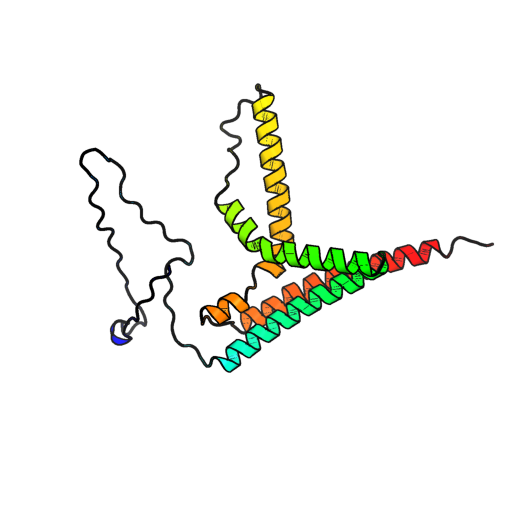2 TRP A N 1
ATOM 1422 C CA . TRP A 1 182 ? -8.718 -4.331 7.762 1.00 89.25 182 TRP A CA 1
ATOM 1423 C C . TRP A 1 182 ? -10.109 -3.881 8.210 1.00 89.25 182 TRP A C 1
ATOM 1425 O O . TRP A 1 182 ? -10.279 -3.415 9.336 1.00 89.25 182 TRP A O 1
ATOM 1435 N N . SER A 1 183 ? -11.124 -4.053 7.360 1.00 92.44 183 SER A N 1
ATOM 1436 C CA . SER A 1 183 ? -12.498 -3.692 7.740 1.00 92.44 183 SER A CA 1
ATOM 1437 C C . SER A 1 183 ? -13.016 -4.587 8.867 1.00 92.44 183 SER A C 1
ATOM 1439 O O . SER A 1 183 ? -13.631 -4.097 9.812 1.00 92.44 183 SER A O 1
ATOM 1441 N N . GLY A 1 184 ? -12.722 -5.890 8.812 1.00 92.25 184 GLY A N 1
ATOM 1442 C CA . GLY A 1 184 ? -13.086 -6.842 9.858 1.00 92.25 184 GLY A CA 1
ATOM 1443 C C . GLY A 1 184 ? -12.427 -6.509 11.192 1.00 92.25 184 GLY A C 1
ATOM 1444 O O . GLY A 1 184 ? -13.109 -6.461 12.211 1.00 92.25 184 GLY A O 1
ATOM 1445 N N . SER A 1 185 ? -11.129 -6.199 11.203 1.00 91.06 185 SER A N 1
ATOM 1446 C CA . SER A 1 185 ? -10.437 -5.797 12.436 1.00 91.06 185 SER A CA 1
ATOM 1447 C C . SER A 1 185 ? -10.961 -4.472 13.003 1.00 91.06 185 SER A C 1
ATOM 1449 O O . SER A 1 185 ? -11.174 -4.390 14.214 1.00 91.06 185 SER A O 1
ATOM 1451 N N . ALA A 1 186 ? -11.288 -3.481 12.166 1.00 91.56 186 ALA A N 1
ATOM 1452 C CA . ALA A 1 186 ? -11.948 -2.252 12.619 1.00 91.56 186 ALA A CA 1
ATOM 1453 C C . ALA A 1 186 ? -13.309 -2.534 13.288 1.00 91.56 186 ALA A C 1
ATOM 1455 O O . ALA A 1 186 ? -13.572 -2.060 14.396 1.00 91.56 186 ALA A O 1
ATOM 1456 N N . LEU A 1 187 ? -14.156 -3.359 12.663 1.00 93.69 187 LEU A N 1
ATOM 1457 C CA . LEU A 1 187 ? -15.467 -3.723 13.216 1.00 93.69 187 LEU A CA 1
ATOM 1458 C C . LEU A 1 187 ? -15.363 -4.580 14.482 1.00 93.69 187 LEU A C 1
ATOM 1460 O O . LEU A 1 187 ? -16.163 -4.403 15.405 1.00 93.69 187 LEU A O 1
ATOM 1464 N N . LEU A 1 188 ? -14.385 -5.485 14.558 1.00 94.06 188 LEU A N 1
ATOM 1465 C CA . LEU A 1 188 ? -14.119 -6.281 15.758 1.00 94.06 188 LEU A CA 1
ATOM 1466 C C . LEU A 1 188 ? -13.717 -5.389 16.933 1.00 94.06 188 LEU A C 1
ATOM 1468 O O . LEU A 1 188 ? -14.237 -5.573 18.035 1.00 94.06 188 LEU A O 1
ATOM 1472 N N . LEU A 1 189 ? -12.858 -4.393 16.699 1.00 91.25 189 LEU A N 1
ATOM 1473 C CA . LEU A 1 189 ? -12.490 -3.404 17.713 1.00 91.25 189 LEU A CA 1
ATOM 1474 C C . LEU A 1 189 ? -13.711 -2.606 18.182 1.00 91.25 189 LEU A C 1
ATOM 1476 O O . LEU A 1 189 ? -13.954 -2.530 19.386 1.00 91.25 189 LEU A O 1
ATOM 1480 N N . GLY A 1 190 ? -14.527 -2.086 17.259 1.00 90.31 190 GLY A N 1
ATOM 1481 C CA . GLY A 1 190 ? -15.774 -1.394 17.613 1.00 90.31 190 GLY A CA 1
ATOM 1482 C C . GLY A 1 190 ? -16.724 -2.278 18.431 1.00 90.31 190 GLY A C 1
ATOM 1483 O O . GLY A 1 190 ? -17.249 -1.866 19.465 1.00 90.31 190 GLY A O 1
ATOM 1484 N N . SER A 1 191 ? -16.875 -3.542 18.032 1.00 90.06 191 SER A N 1
ATOM 1485 C CA . SER A 1 191 ? -17.710 -4.523 18.738 1.00 90.06 191 SER A CA 1
ATOM 1486 C C . SER A 1 191 ? -17.188 -4.833 20.143 1.00 90.06 191 SER A C 1
ATOM 1488 O O . SER A 1 191 ? -17.968 -4.965 21.088 1.00 90.06 191 SER A O 1
ATOM 1490 N N . PHE A 1 192 ? -15.870 -4.941 20.312 1.00 90.50 192 PHE A N 1
ATOM 1491 C CA . PHE A 1 192 ? -15.241 -5.162 21.613 1.00 90.50 192 PHE A CA 1
ATOM 1492 C C . PHE A 1 192 ? -15.465 -3.984 22.566 1.00 90.50 192 PHE A C 1
ATOM 1494 O O . PHE A 1 192 ? -15.789 -4.187 23.740 1.00 90.50 192 PHE A O 1
ATOM 1501 N N . VAL A 1 193 ? -15.350 -2.756 22.060 1.00 88.31 193 VAL A N 1
ATOM 1502 C CA . VAL A 1 193 ? -15.610 -1.541 22.841 1.00 88.31 193 VAL A CA 1
ATOM 1503 C C . VAL A 1 193 ? -17.070 -1.485 23.303 1.00 88.31 193 VAL A C 1
ATOM 1505 O O . VAL A 1 193 ? -17.325 -1.221 24.481 1.00 88.31 193 VAL A O 1
ATOM 1508 N N . LEU A 1 194 ? -18.028 -1.821 22.431 1.00 86.12 194 LEU A N 1
ATOM 1509 C CA . LEU A 1 194 ? -19.446 -1.912 22.806 1.00 86.12 194 LEU A CA 1
ATOM 1510 C C . LEU A 1 194 ? -19.694 -2.928 23.927 1.00 86.12 194 LEU A C 1
ATOM 1512 O O . LEU A 1 194 ? -20.369 -2.598 24.905 1.00 86.12 194 LEU A O 1
ATOM 1516 N N . LYS A 1 195 ? -19.109 -4.130 23.833 1.00 84.69 195 LYS A N 1
ATOM 1517 C CA . LYS A 1 195 ? -19.254 -5.172 24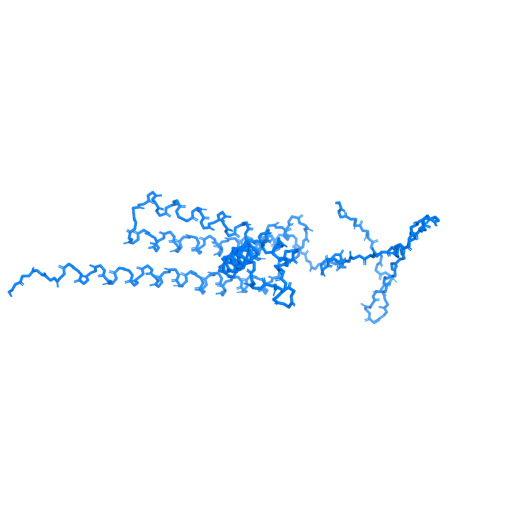.867 1.00 84.69 195 LYS A CA 1
ATOM 1518 C C . LYS A 1 195 ? -18.770 -4.697 26.237 1.00 84.69 195 LYS A C 1
ATOM 1520 O O . LYS A 1 195 ? -19.431 -4.946 27.242 1.00 84.69 195 LYS A O 1
ATOM 1525 N N . LYS A 1 196 ? -17.647 -3.973 26.293 1.00 80.06 196 LYS A N 1
ATOM 1526 C CA . LYS A 1 196 ? -17.129 -3.427 27.558 1.00 80.06 196 LYS A CA 1
ATOM 1527 C C . LYS A 1 196 ? -18.013 -2.325 28.145 1.00 80.06 196 LYS A C 1
ATOM 1529 O O . LYS A 1 196 ? -18.135 -2.252 29.364 1.00 80.06 196 LYS A O 1
ATOM 1534 N N . ARG A 1 197 ? -18.671 -1.506 27.315 1.00 68.44 197 ARG A N 1
ATOM 1535 C CA . ARG A 1 197 ? -19.613 -0.477 27.798 1.00 68.44 197 ARG A CA 1
ATOM 1536 C C . ARG A 1 197 ? -20.884 -1.075 28.397 1.00 68.44 197 ARG A C 1
ATOM 1538 O O . ARG A 1 197 ? -21.377 -0.551 29.390 1.00 68.44 197 ARG A O 1
ATOM 1545 N N . GLN A 1 198 ? -21.396 -2.169 27.836 1.00 61.81 198 GLN A N 1
ATOM 1546 C CA . GLN A 1 198 ? -22.608 -2.823 28.345 1.00 61.81 198 GLN A CA 1
ATOM 1547 C C . GLN A 1 198 ? -22.415 -3.410 29.755 1.00 61.81 198 GLN A C 1
ATOM 1549 O O . GLN A 1 198 ? -23.341 -3.365 30.560 1.00 61.81 198 GLN A O 1
ATOM 1554 N N . LEU A 1 199 ? -21.205 -3.868 30.097 1.00 58.19 199 LEU A N 1
ATOM 1555 C CA . LEU A 1 199 ? -20.880 -4.386 31.434 1.00 58.19 199 LEU A CA 1
ATOM 1556 C C . LEU A 1 199 ? -20.885 -3.303 32.530 1.00 58.19 199 LEU A C 1
ATOM 1558 O O . LEU A 1 199 ? -21.187 -3.604 33.678 1.00 58.19 199 LEU A O 1
ATOM 1562 N N . ALA A 1 200 ? -20.607 -2.041 32.190 1.00 57.72 200 ALA A N 1
ATOM 1563 C CA . ALA A 1 200 ? -20.604 -0.940 33.159 1.00 57.72 200 ALA A CA 1
ATOM 1564 C C . ALA A 1 200 ? -22.016 -0.440 33.528 1.00 57.72 200 ALA A C 1
ATOM 1566 O O . ALA A 1 200 ? -22.178 0.245 34.533 1.00 57.72 200 ALA A O 1
ATOM 1567 N N . ILE A 1 201 ? -23.039 -0.782 32.734 1.00 57.94 201 ILE A N 1
ATOM 1568 C CA . ILE A 1 201 ? -24.435 -0.376 32.980 1.00 57.94 201 ILE A CA 1
ATOM 1569 C C . ILE A 1 201 ? -25.163 -1.388 33.891 1.00 57.94 201 ILE A C 1
ATOM 1571 O O . ILE A 1 201 ? -26.214 -1.073 34.442 1.00 57.94 201 ILE A O 1
ATOM 1575 N N . TYR A 1 202 ? -24.576 -2.564 34.146 1.00 55.69 202 TYR A N 1
ATOM 1576 C CA . TYR A 1 202 ? -25.135 -3.586 35.039 1.00 55.69 202 TYR A CA 1
ATOM 1577 C C . TYR A 1 202 ? -24.226 -3.844 36.253 1.00 55.69 202 TYR A C 1
ATOM 1579 O O . TYR A 1 202 ? -23.700 -4.931 36.455 1.00 55.69 202 TYR A O 1
ATOM 1587 N N . SER A 1 203 ? -24.024 -2.814 37.075 1.00 55.84 203 SER A N 1
ATOM 1588 C CA . SER A 1 203 ? -23.521 -2.955 38.450 1.00 55.84 203 SER A CA 1
ATOM 1589 C C . SER A 1 203 ? -24.185 -1.896 39.325 1.00 55.84 203 SER A C 1
ATOM 1591 O O . SER A 1 203 ? -23.551 -0.990 39.861 1.00 55.84 203 SER A O 1
ATOM 1593 N N . GLY A 1 204 ? -25.510 -1.969 39.394 1.00 65.25 204 GLY A N 1
ATOM 1594 C CA . GLY A 1 204 ? -26.325 -1.043 40.161 1.00 65.25 204 GLY A CA 1
ATOM 1595 C C . GLY A 1 204 ? -27.730 -1.582 40.367 1.00 65.25 204 GLY A C 1
ATOM 1596 O O . GLY A 1 204 ? -28.648 -1.121 39.697 1.00 65.25 204 GLY A O 1
ATOM 1597 N N . LYS A 1 205 ? -27.865 -2.543 41.292 1.00 50.56 205 LYS A N 1
ATOM 1598 C CA . LYS A 1 205 ? -28.874 -2.626 42.372 1.00 50.56 205 LYS A CA 1
ATOM 1599 C C . LYS A 1 205 ? -29.184 -4.077 42.752 1.00 50.56 205 LYS A C 1
ATOM 1601 O O . LYS A 1 205 ? -29.472 -4.903 41.889 1.00 50.56 205 LYS A O 1
ATOM 1606 N N . GLY A 1 206 ? -29.157 -4.308 44.062 1.00 44.50 206 GLY A N 1
ATOM 1607 C CA . GLY A 1 206 ? -29.369 -5.561 44.775 1.00 44.50 206 GLY A CA 1
ATOM 1608 C C . GLY A 1 206 ? -28.544 -5.527 46.044 1.00 44.50 206 GLY A C 1
ATOM 1609 O O . GLY A 1 206 ? -27.560 -6.288 46.084 1.00 44.50 206 GLY A O 1
#

Solvent-accessible surface area (backbone atoms only — not comparable to full-atom values): 12423 Å² total; per-residue (Å²): 136,86,87,83,77,91,75,67,73,86,68,41,44,100,87,73,49,69,90,86,86,85,82,84,84,75,78,65,56,99,89,50,88,67,76,84,78,84,85,71,58,99,79,63,76,80,89,83,76,93,86,77,62,66,68,68,35,50,52,44,29,50,52,44,51,50,31,54,48,50,23,49,49,29,40,30,56,20,38,44,66,82,41,56,66,72,56,14,51,51,52,40,50,49,50,51,52,52,22,69,44,23,52,60,53,47,54,53,52,76,76,52,78,77,85,61,82,89,80,65,66,82,84,40,68,71,59,49,50,50,52,53,50,52,53,48,52,51,50,52,51,51,50,50,27,64,74,22,40,72,64,26,70,66,51,47,65,60,33,53,75,71,71,44,84,55,47,69,66,56,39,53,50,40,41,49,50,33,40,43,52,51,19,44,52,33,39,51,52,23,51,51,54,46,56,58,55,58,58,72,74,70,78,82,89,133

Mean predicted aligned error: 9.48 Å

Sequence (206 aa):
MTHVTMVPAYLINDNGELTITIYNLLEPGPNFYYKGTMRFDKDGIQLLYRVGNFESNFFRAVLVLLIKLSFLAALAIAASTFLSFPVACMITLTVFASATLSPYLSQSLEYYFPPSTSDFDFSNIAVTLQWAFEHTVHAIASAMVFCLNGFGAQRPTNELVNGMLVSWGTVFKGFITIGFIWSGSALLLGSFVLKKRQLAIYSGKG

Secondary structure (DSSP, 8-state):
-----PPPGGGS-TTS-------------TT----------TTSS------S-HHHHHHHHHHHHHHHHHHHHHHHHHHHTTS-HHHHHHHHHHHHHHHHHHHHHHHHHHH--PPPGGG--TT-HHHHHHHHHHHHHHHHHHHHHHHHHHHHS--HHHHHHTT----HHHHHHHIIIIIIIIHHHHHHHHHHHHHHHHHHTS----

Nearest PDB structures (foldseek):
  6vcb-assembly1_R  TM=2.175E-01  e=1.729E+00  Homo sapiens

pLDDT: mean 84.08, std 10.86, range [44.5, 96.5]